Protein AF-A0A412VC68-F1 (afdb_monomer_lite)

Organism: Phocaeicola vulgatus (NCBI:txid821)

Structure (mmCIF, N/CA/C/O backbone):
data_AF-A0A412VC68-F1
#
_entry.id   AF-A0A412VC68-F1
#
loop_
_atom_site.group_PDB
_atom_site.id
_atom_site.type_symbol
_atom_site.label_atom_id
_atom_site.label_alt_id
_atom_site.label_comp_id
_atom_site.label_asym_id
_atom_site.label_entity_id
_atom_site.label_seq_id
_atom_site.pdbx_PDB_ins_code
_atom_site.Cartn_x
_atom_site.Cartn_y
_atom_site.Cartn_z
_atom_site.occupancy
_atom_site.B_iso_or_equiv
_atom_site.auth_seq_id
_atom_site.auth_comp_id
_atom_site.auth_asym_id
_atom_site.auth_atom_id
_atom_site.pdbx_PDB_model_num
ATOM 1 N N . MET A 1 1 ? -32.304 -21.334 -29.001 1.00 37.19 1 MET A N 1
ATOM 2 C CA . MET A 1 1 ? -32.346 -21.570 -27.545 1.00 37.19 1 MET A CA 1
ATOM 3 C C . MET A 1 1 ? -31.022 -22.170 -27.115 1.00 37.19 1 MET A C 1
ATOM 5 O O . MET A 1 1 ? -30.757 -23.296 -27.502 1.00 37.19 1 MET A O 1
ATOM 9 N N . ALA A 1 2 ? -30.203 -21.390 -26.410 1.00 32.94 2 ALA A N 1
ATOM 10 C CA . ALA A 1 2 ? -29.188 -21.810 -25.434 1.00 32.94 2 ALA A CA 1
ATOM 11 C C . ALA A 1 2 ? -28.394 -20.547 -25.070 1.00 32.94 2 ALA A C 1
ATOM 13 O O . ALA A 1 2 ? -27.463 -20.148 -25.765 1.00 32.94 2 ALA A O 1
ATOM 14 N N . THR A 1 3 ? -28.875 -19.853 -24.044 1.00 30.06 3 THR A N 1
ATOM 15 C CA . THR A 1 3 ? -28.294 -18.626 -23.502 1.00 30.06 3 THR A CA 1
ATOM 16 C C . THR A 1 3 ? -27.063 -18.996 -22.681 1.00 30.06 3 THR A C 1
ATOM 18 O O . THR A 1 3 ? -27.167 -19.756 -21.722 1.00 30.06 3 THR A O 1
ATOM 21 N N . VAL A 1 4 ? -25.902 -18.471 -23.068 1.00 32.00 4 VAL A N 1
ATOM 22 C CA . VAL A 1 4 ? -24.662 -18.542 -22.289 1.00 32.00 4 VAL A CA 1
ATOM 23 C C . VAL A 1 4 ? -24.812 -17.572 -21.118 1.00 32.00 4 VAL A C 1
ATOM 25 O O . VAL A 1 4 ? -24.726 -16.360 -21.300 1.00 32.00 4 VAL A O 1
ATOM 28 N N . MET A 1 5 ? -25.118 -18.103 -19.935 1.00 31.48 5 MET A N 1
ATOM 29 C CA . MET A 1 5 ? -25.117 -17.347 -18.685 1.00 31.48 5 MET A CA 1
ATOM 30 C C . MET A 1 5 ? -23.688 -17.318 -18.146 1.00 31.48 5 MET A C 1
ATOM 32 O O . MET A 1 5 ? -23.078 -18.350 -17.889 1.00 31.48 5 MET A O 1
ATOM 36 N N . THR A 1 6 ? -23.159 -16.108 -18.036 1.00 30.92 6 THR A N 1
ATOM 37 C CA . THR A 1 6 ? -21.870 -15.758 -17.447 1.00 30.92 6 THR A CA 1
ATOM 38 C C . THR A 1 6 ? -21.822 -16.155 -15.973 1.00 30.92 6 THR A C 1
ATOM 40 O O . THR A 1 6 ? -22.634 -15.678 -15.180 1.00 30.92 6 THR A O 1
ATOM 43 N N . GLU A 1 7 ? -20.861 -17.000 -15.604 1.00 31.14 7 GLU A N 1
ATOM 44 C CA . GLU A 1 7 ? -20.536 -17.310 -14.213 1.00 31.14 7 GLU A CA 1
ATOM 45 C C . GLU A 1 7 ? -19.895 -16.080 -13.558 1.00 31.14 7 GLU A C 1
ATOM 47 O O . GLU A 1 7 ? -18.751 -15.713 -13.826 1.00 31.14 7 GLU A O 1
ATOM 52 N N . THR A 1 8 ? -20.674 -15.404 -12.719 1.00 31.05 8 THR A N 1
ATOM 53 C CA . THR A 1 8 ? -20.199 -14.349 -11.828 1.00 31.05 8 THR A CA 1
ATOM 54 C C . THR A 1 8 ? -19.323 -14.982 -10.755 1.00 31.05 8 THR A C 1
ATOM 56 O O . THR A 1 8 ? -19.791 -15.804 -9.972 1.00 31.05 8 THR A O 1
ATOM 59 N N . THR A 1 9 ? -18.055 -14.581 -10.723 1.00 31.39 9 THR A N 1
ATOM 60 C CA . THR A 1 9 ? -17.049 -14.944 -9.724 1.00 31.39 9 THR A CA 1
ATOM 61 C C . THR A 1 9 ? -17.576 -14.737 -8.301 1.00 31.39 9 THR A C 1
ATOM 63 O O . THR A 1 9 ? -17.555 -13.628 -7.767 1.00 31.39 9 THR A O 1
ATOM 66 N N . THR A 1 10 ? -18.042 -15.810 -7.667 1.00 32.09 10 THR A N 1
ATOM 67 C CA . THR A 1 10 ? -18.349 -15.852 -6.239 1.00 32.09 10 THR A CA 1
ATOM 68 C C . THR A 1 10 ? -17.038 -15.754 -5.471 1.00 32.09 10 THR A C 1
ATOM 70 O O . THR A 1 10 ? -16.170 -16.626 -5.560 1.00 32.09 10 THR A O 1
ATOM 73 N N . ALA A 1 11 ? -16.872 -14.657 -4.732 1.00 33.78 11 ALA A N 1
ATOM 74 C CA . ALA A 1 11 ? -15.802 -14.509 -3.761 1.00 33.78 11 ALA A CA 1
ATOM 75 C C . ALA A 1 11 ? -15.803 -15.733 -2.832 1.00 33.78 11 ALA A C 1
ATOM 77 O O . ALA A 1 11 ? -16.839 -16.101 -2.280 1.00 33.78 11 ALA A O 1
ATOM 78 N N . LYS A 1 12 ? -14.644 -16.382 -2.690 1.00 35.81 12 LYS A N 1
ATOM 79 C CA . LYS A 1 12 ? -14.420 -17.490 -1.755 1.00 35.81 12 LYS A CA 1
ATOM 80 C C . LYS A 1 12 ? -14.604 -16.957 -0.328 1.00 35.81 12 LYS A C 1
ATOM 82 O O . LYS A 1 12 ? -13.650 -16.493 0.290 1.00 35.81 12 LYS A O 1
ATOM 87 N N . VAL A 1 13 ? -15.836 -16.990 0.173 1.00 39.41 13 VAL A N 1
ATOM 88 C CA . VAL A 1 13 ? -16.148 -16.761 1.583 1.00 39.41 13 VAL A CA 1
ATOM 89 C C . VAL A 1 13 ? -15.511 -17.912 2.354 1.00 39.41 13 VAL A C 1
ATOM 91 O O . VAL A 1 13 ? -15.926 -19.061 2.230 1.00 39.41 13 VAL A O 1
ATOM 94 N N . ARG A 1 14 ? -14.429 -17.628 3.082 1.00 45.22 14 ARG A N 1
ATOM 95 C CA . ARG A 1 14 ? -13.918 -18.554 4.091 1.00 45.22 14 ARG A CA 1
ATOM 96 C C . ARG A 1 14 ? -14.871 -18.449 5.277 1.00 45.22 14 ARG A C 1
ATOM 98 O O . ARG A 1 14 ? -14.934 -17.393 5.901 1.00 45.22 14 ARG A O 1
ATOM 105 N N . GLU A 1 15 ? -15.612 -19.517 5.559 1.00 46.72 15 GLU A N 1
ATOM 106 C CA . GLU A 1 15 ? -16.255 -19.713 6.860 1.00 46.72 15 GLU A CA 1
ATOM 107 C C . GLU A 1 15 ? -15.133 -19.838 7.903 1.00 46.72 15 GLU A C 1
ATOM 109 O O . GLU A 1 15 ? -14.631 -20.921 8.199 1.00 46.72 15 GLU A O 1
ATOM 114 N N . GLU A 1 16 ? -14.644 -18.699 8.395 1.00 54.50 16 GLU A N 1
ATOM 115 C CA . GLU A 1 16 ? -13.990 -18.671 9.699 1.00 54.50 16 GLU A CA 1
ATOM 116 C C . GLU A 1 16 ? -15.012 -19.125 10.750 1.00 54.50 16 GLU A C 1
ATOM 118 O O . GLU A 1 16 ? -16.221 -19.010 10.545 1.00 54.50 16 GLU A O 1
ATOM 123 N N . GLN A 1 17 ? -14.525 -19.687 11.858 1.00 66.25 17 GLN A N 1
ATOM 124 C CA . GLN A 1 17 ? -15.370 -20.161 12.954 1.00 66.25 17 GLN A CA 1
ATOM 125 C C . GLN A 1 17 ? -16.431 -19.109 13.298 1.00 66.25 17 GLN A C 1
ATOM 127 O O . GLN A 1 17 ? -16.106 -17.932 13.462 1.00 66.25 17 GLN A O 1
ATOM 132 N N . VAL A 1 18 ? -17.693 -19.537 13.395 1.00 76.94 18 VAL A N 1
ATOM 133 C CA . VAL A 1 18 ? -18.790 -18.664 13.820 1.00 76.94 18 VAL A CA 1
ATOM 134 C C . VAL A 1 18 ? -18.410 -18.048 15.164 1.00 76.94 18 VAL A C 1
ATOM 136 O O . VAL A 1 18 ? -18.104 -18.761 16.121 1.00 76.94 18 VAL A O 1
ATOM 139 N N . THR A 1 19 ? -18.401 -16.722 15.227 1.00 87.50 19 THR A N 1
ATOM 140 C CA . THR A 1 19 ? -18.074 -15.964 16.440 1.00 87.50 19 THR A CA 1
ATOM 141 C C . THR A 1 19 ? -19.187 -14.973 16.748 1.00 87.50 19 THR A C 1
ATOM 143 O O . THR A 1 19 ? -20.037 -14.687 15.907 1.00 87.50 19 THR A O 1
ATOM 146 N N . GLY A 1 20 ? -19.230 -14.453 17.975 1.00 91.94 20 GLY A N 1
ATOM 147 C CA . GLY A 1 20 ? -20.165 -13.378 18.304 1.00 91.94 20 GLY A CA 1
ATOM 148 C C . GLY A 1 20 ? -19.859 -12.119 17.491 1.00 91.94 20 GLY A C 1
ATOM 149 O O . GLY A 1 20 ? -18.692 -11.776 17.302 1.00 91.94 20 GLY A O 1
ATOM 150 N N . LEU A 1 21 ? -20.896 -11.419 17.031 1.00 93.00 21 LEU A N 1
ATOM 151 C CA . LEU A 1 21 ? -20.729 -10.085 16.467 1.00 93.00 21 LEU A CA 1
ATOM 152 C C . LEU A 1 21 ? -20.316 -9.118 17.589 1.00 93.00 21 LEU A C 1
ATOM 154 O O . LEU A 1 21 ? -20.926 -9.095 18.659 1.00 93.00 21 LEU A O 1
ATOM 158 N N . THR A 1 22 ? -19.264 -8.335 17.365 1.00 92.62 22 THR A N 1
ATOM 159 C CA . THR A 1 22 ? -18.745 -7.347 18.321 1.00 92.62 22 THR A CA 1
ATOM 160 C C . THR A 1 22 ? -18.366 -6.058 17.598 1.00 92.62 22 THR A C 1
ATOM 162 O O . THR A 1 22 ? -18.170 -6.047 16.385 1.00 92.62 22 THR A O 1
ATOM 165 N N . ALA A 1 23 ? -18.221 -4.954 18.336 1.00 88.81 23 ALA A N 1
ATOM 166 C CA . ALA A 1 23 ? -17.701 -3.707 17.764 1.00 88.81 23 ALA A CA 1
ATOM 167 C C . ALA A 1 23 ? -16.267 -3.866 17.214 1.00 88.81 23 ALA A C 1
ATOM 169 O O . ALA A 1 23 ? -15.863 -3.167 16.293 1.00 88.81 23 ALA A O 1
ATOM 170 N N . GLU A 1 24 ? -15.502 -4.822 17.745 1.00 90.38 24 GLU A N 1
ATOM 171 C CA . GLU A 1 24 ? -14.128 -5.080 17.315 1.00 90.38 24 GLU A CA 1
ATOM 172 C C . GLU A 1 24 ? -14.080 -5.746 15.934 1.00 90.38 24 GLU A C 1
ATOM 174 O O . GLU A 1 24 ? -13.217 -5.406 15.127 1.00 90.38 24 GLU A O 1
ATOM 179 N N . ASN A 1 25 ? -15.021 -6.650 15.629 1.00 92.19 25 ASN A N 1
ATOM 180 C CA . ASN A 1 25 ? -15.019 -7.423 14.383 1.00 92.19 25 ASN A CA 1
ATOM 181 C C . ASN A 1 25 ? -16.013 -6.922 13.320 1.00 92.19 25 ASN A C 1
ATOM 183 O O . ASN A 1 25 ? -15.830 -7.221 12.139 1.00 92.19 25 ASN A O 1
ATOM 187 N N . ALA A 1 26 ? -17.025 -6.127 13.687 1.00 92.69 26 ALA A N 1
ATOM 188 C CA . ALA A 1 26 ? -18.136 -5.760 12.804 1.00 92.69 26 ALA A CA 1
ATOM 189 C C . ALA A 1 26 ? -17.694 -5.157 11.458 1.00 92.69 26 ALA A C 1
ATOM 191 O O . ALA A 1 26 ? -18.278 -5.467 10.420 1.00 92.69 26 ALA A O 1
ATOM 192 N N . HIS A 1 27 ? -16.625 -4.358 11.439 1.00 92.00 27 HIS A N 1
ATOM 193 C CA . HIS A 1 27 ? -16.105 -3.715 10.225 1.00 92.00 27 HIS A CA 1
ATOM 194 C C . HIS A 1 27 ? -15.749 -4.699 9.089 1.00 92.00 27 HIS A C 1
ATOM 196 O O . HIS A 1 27 ? -15.864 -4.368 7.898 1.00 92.00 27 HIS A O 1
ATOM 202 N N . ARG A 1 28 ? -15.358 -5.930 9.443 1.00 93.19 28 ARG A N 1
ATOM 203 C CA . ARG A 1 28 ? -14.988 -6.989 8.496 1.00 93.19 28 ARG A CA 1
ATOM 204 C C . ARG A 1 28 ? -16.082 -8.031 8.268 1.00 93.19 28 ARG A C 1
ATOM 206 O O . ARG A 1 28 ? -15.892 -8.899 7.422 1.00 93.19 28 ARG A O 1
ATOM 213 N N . VAL A 1 29 ? -17.209 -7.973 8.973 1.00 94.31 29 VAL A N 1
ATOM 214 C CA . VAL A 1 29 ? -18.304 -8.942 8.810 1.00 94.31 29 VAL A CA 1
ATOM 215 C C . VAL A 1 29 ? -19.075 -8.670 7.514 1.00 94.31 29 VAL A C 1
ATOM 217 O O . VAL A 1 29 ? -19.258 -7.525 7.108 1.00 94.31 29 VAL A O 1
ATOM 220 N N . THR A 1 30 ? -19.506 -9.742 6.850 1.00 94.12 30 THR A N 1
ATOM 221 C CA . THR A 1 30 ? -20.319 -9.703 5.618 1.00 94.12 30 THR A CA 1
ATOM 222 C C . THR A 1 30 ? -21.666 -10.387 5.779 1.00 94.12 30 THR A C 1
ATOM 224 O O . THR A 1 30 ? -22.629 -9.952 5.159 1.00 94.12 30 THR A O 1
ATOM 227 N N . MET A 1 31 ? -21.745 -11.425 6.615 1.00 94.69 31 MET A N 1
ATOM 228 C CA . MET A 1 31 ? -22.979 -12.153 6.901 1.00 94.69 31 MET A CA 1
ATOM 229 C C . MET A 1 31 ? -23.127 -12.332 8.407 1.00 94.69 31 MET A C 1
ATOM 231 O O . MET A 1 31 ? -22.164 -12.717 9.080 1.00 94.69 31 MET A O 1
ATOM 235 N N . ILE A 1 32 ? -24.335 -12.095 8.910 1.00 94.69 32 ILE A N 1
ATOM 236 C CA . ILE A 1 32 ? -24.705 -12.290 10.311 1.00 94.69 32 ILE A CA 1
ATOM 237 C C . ILE A 1 32 ? -25.896 -13.234 10.437 1.00 94.69 32 ILE A C 1
ATOM 239 O O . ILE A 1 32 ? -26.673 -13.394 9.498 1.00 94.69 32 ILE A O 1
ATOM 243 N N . ARG A 1 33 ? -26.056 -13.850 11.604 1.00 94.06 33 ARG A N 1
ATOM 244 C CA . ARG A 1 33 ? -27.211 -14.686 11.947 1.00 94.06 33 ARG A CA 1
ATOM 245 C C . ARG A 1 33 ? -27.663 -14.388 13.370 1.00 94.06 33 ARG A C 1
ATOM 247 O O . ARG A 1 33 ? -26.827 -14.173 14.239 1.00 94.06 33 ARG A O 1
ATOM 254 N N . GLU A 1 34 ? -28.967 -14.378 13.607 1.00 92.88 34 GLU A N 1
ATOM 255 C CA . GLU A 1 34 ? -29.517 -14.194 14.949 1.00 92.88 34 GLU A CA 1
ATOM 256 C C . GLU A 1 34 ? -29.231 -15.425 15.824 1.00 92.88 34 GLU A C 1
ATOM 258 O O . GLU A 1 34 ? -29.423 -16.572 15.402 1.00 92.88 34 GLU A O 1
ATOM 263 N N . LYS A 1 35 ? -28.742 -15.199 17.045 1.00 90.56 35 LYS A N 1
ATOM 264 C CA . LYS A 1 35 ? -28.343 -16.269 17.964 1.00 90.56 35 LYS A CA 1
ATOM 265 C C . LYS A 1 35 ? -29.522 -17.138 18.372 1.00 90.56 35 LYS A C 1
ATOM 267 O O . LYS A 1 35 ? -30.600 -16.647 18.679 1.00 90.56 35 LYS A O 1
ATOM 272 N N . GLY A 1 36 ? -29.276 -18.444 18.464 1.00 83.88 36 GLY A N 1
ATOM 273 C CA . GLY A 1 36 ? -30.282 -19.405 18.924 1.00 83.88 36 GLY A CA 1
ATOM 274 C C . GLY A 1 36 ? -31.427 -19.632 17.934 1.00 83.88 36 GLY A C 1
ATOM 275 O O . GLY A 1 36 ? -32.432 -20.231 18.310 1.00 83.88 36 GLY A O 1
ATOM 276 N N . THR A 1 37 ? -31.275 -19.177 16.688 1.00 84.81 37 THR A N 1
ATOM 277 C CA . THR A 1 37 ? -32.236 -19.404 15.608 1.00 84.81 37 THR A CA 1
ATOM 278 C C . THR A 1 37 ? -31.618 -20.259 14.502 1.00 84.81 37 THR A C 1
ATOM 280 O O . THR A 1 37 ? -30.419 -20.174 14.232 1.00 84.81 37 THR A O 1
ATOM 283 N N . ASP A 1 38 ? -32.455 -21.035 13.813 1.00 83.56 38 ASP A N 1
ATOM 284 C CA . ASP A 1 38 ? -32.083 -21.749 12.581 1.00 83.56 38 ASP A CA 1
ATOM 285 C C . ASP A 1 38 ? -32.265 -20.864 11.332 1.00 83.56 38 ASP A C 1
ATOM 287 O O . ASP A 1 38 ? -32.371 -21.355 10.204 1.00 83.56 38 ASP A O 1
ATOM 291 N N . HIS A 1 39 ? -32.351 -19.540 11.512 1.00 87.00 39 HIS A N 1
ATOM 292 C CA . HIS A 1 39 ? -32.527 -18.619 10.399 1.00 87.00 39 HIS A CA 1
ATOM 293 C C . HIS A 1 39 ? -31.289 -18.607 9.490 1.00 87.00 39 HIS A C 1
ATOM 295 O O . HIS A 1 39 ? -30.150 -18.690 9.968 1.00 87.00 39 HIS A O 1
ATOM 301 N N . PRO A 1 40 ? -31.486 -18.500 8.162 1.00 88.62 40 PRO A N 1
ATOM 302 C CA . PRO A 1 40 ? -30.367 -18.392 7.242 1.00 88.62 40 PRO A CA 1
ATOM 303 C C . PRO A 1 40 ? -29.575 -17.101 7.520 1.00 88.62 40 PRO A C 1
ATOM 305 O O . PRO A 1 40 ? -30.181 -16.078 7.848 1.00 88.62 40 PRO A O 1
ATOM 308 N N . PRO A 1 41 ? -28.237 -17.111 7.368 1.00 92.56 41 PRO A N 1
ATOM 309 C CA . PRO A 1 41 ? -27.435 -15.902 7.502 1.00 92.56 41 PRO A CA 1
ATOM 310 C C . PRO A 1 41 ? -27.882 -14.821 6.514 1.00 92.56 41 PRO A C 1
ATOM 312 O O . PRO A 1 41 ? -28.129 -15.097 5.338 1.00 92.56 41 PRO A O 1
ATOM 315 N N . VAL A 1 42 ? -27.930 -13.579 6.982 1.00 94.25 42 VAL A N 1
ATOM 316 C CA . VAL A 1 42 ? -28.316 -12.401 6.200 1.00 94.25 42 VAL A CA 1
ATOM 317 C C . VAL A 1 42 ? -27.114 -11.480 5.978 1.00 94.25 42 VAL A C 1
ATOM 319 O O . VAL A 1 42 ? -26.227 -11.421 6.834 1.00 94.25 42 VAL A O 1
ATOM 322 N N . PRO A 1 43 ? -27.057 -10.741 4.854 1.00 95.12 43 PRO A N 1
ATOM 323 C CA . PRO A 1 43 ? -26.003 -9.760 4.621 1.00 95.12 43 PRO A CA 1
ATOM 324 C C . PRO A 1 43 ? -25.939 -8.710 5.728 1.00 95.12 43 PRO A C 1
ATOM 326 O O . PRO A 1 43 ? -26.974 -8.219 6.169 1.00 95.12 43 PRO A O 1
ATOM 329 N N . PHE A 1 44 ? -24.732 -8.334 6.137 1.00 95.56 44 PHE A N 1
ATOM 330 C CA . PHE A 1 44 ? -24.478 -7.254 7.083 1.00 95.56 44 PHE A CA 1
ATOM 331 C C . PHE A 1 44 ? -23.742 -6.106 6.400 1.00 95.56 44 PHE A C 1
ATOM 333 O O . PHE A 1 44 ? -22.728 -6.299 5.728 1.00 95.56 44 PHE A O 1
ATOM 340 N N . HIS A 1 45 ? -24.242 -4.892 6.607 1.00 94.12 45 HIS A N 1
ATOM 341 C CA . HIS A 1 45 ? -23.713 -3.668 6.024 1.00 94.12 45 HIS A CA 1
ATOM 342 C C . HIS A 1 45 ? -23.235 -2.749 7.141 1.00 94.12 45 HIS A C 1
ATOM 344 O O . HIS A 1 45 ? -23.995 -1.971 7.721 1.00 94.12 45 HIS A O 1
ATOM 350 N N . PHE A 1 46 ? -21.946 -2.842 7.442 1.00 93.06 46 PHE A N 1
ATOM 351 C CA . PHE A 1 46 ? -21.302 -2.014 8.449 1.00 93.06 46 PHE A CA 1
ATOM 352 C C . PHE A 1 46 ? -21.312 -0.524 8.060 1.00 93.06 46 PHE A C 1
ATOM 354 O O . PHE A 1 46 ? -20.854 -0.178 6.971 1.00 93.06 46 PHE A O 1
ATOM 361 N N . ARG A 1 47 ? -21.803 0.349 8.960 1.00 91.81 47 ARG A N 1
ATOM 362 C CA . ARG A 1 47 ? -21.824 1.820 8.814 1.00 91.81 47 ARG A CA 1
ATOM 363 C C . ARG A 1 47 ? -22.341 2.281 7.441 1.00 91.81 47 ARG A C 1
ATOM 365 O O . ARG A 1 47 ? -21.728 3.113 6.774 1.00 91.81 47 ARG A O 1
ATOM 372 N N . LYS A 1 48 ? -23.454 1.693 6.997 1.00 91.44 48 LYS A N 1
ATOM 373 C CA . LYS A 1 48 ? -24.021 1.908 5.662 1.00 91.44 48 LYS A CA 1
ATOM 374 C C . LYS A 1 48 ? -24.638 3.294 5.498 1.00 91.44 48 LYS A C 1
ATOM 376 O O . LYS A 1 48 ? -24.536 3.868 4.415 1.00 91.44 48 LYS A O 1
ATOM 381 N N . GLU A 1 49 ? -25.257 3.815 6.552 1.00 89.12 49 GLU A N 1
ATOM 382 C CA . GLU A 1 49 ? -25.801 5.172 6.578 1.00 89.12 49 GLU A CA 1
ATOM 383 C C . GLU A 1 49 ? -25.053 6.048 7.590 1.00 89.12 49 GLU A C 1
ATOM 385 O O . GLU A 1 49 ? -24.522 5.562 8.592 1.00 89.12 49 GLU A O 1
ATOM 390 N N . HIS A 1 50 ? -25.021 7.353 7.313 1.00 85.88 50 HIS A N 1
ATOM 391 C CA . HIS A 1 50 ? -24.374 8.368 8.140 1.00 85.88 50 HIS A CA 1
ATOM 392 C C . HIS A 1 50 ? -25.330 9.549 8.334 1.00 85.88 50 HIS A C 1
ATOM 394 O O . HIS A 1 50 ? -25.638 10.267 7.381 1.00 85.88 50 HIS A O 1
ATOM 400 N N . HIS A 1 51 ? -25.777 9.755 9.573 1.00 81.75 51 HIS A N 1
ATOM 401 C CA . HIS A 1 51 ? -26.834 10.714 9.937 1.00 81.75 51 HIS A CA 1
ATOM 402 C C . HIS A 1 51 ? -26.298 11.988 10.612 1.00 81.75 51 HIS A C 1
ATOM 404 O O . HIS A 1 51 ? -27.049 12.753 11.212 1.00 81.75 51 HIS A O 1
ATOM 410 N N . GLY A 1 52 ? -24.989 12.233 10.525 1.00 75.19 52 GLY A N 1
ATOM 411 C CA . GLY A 1 52 ? -24.314 13.381 11.134 1.00 75.19 52 GLY A CA 1
ATOM 412 C C . GLY A 1 52 ? -23.029 12.970 11.846 1.00 75.19 52 GLY A C 1
ATOM 413 O O . GLY A 1 52 ? -22.663 11.799 11.843 1.00 75.19 52 GLY A O 1
ATOM 414 N N . THR A 1 53 ? -22.333 13.931 12.453 1.00 73.38 53 THR A N 1
ATOM 415 C CA . THR A 1 53 ? -21.016 13.711 13.072 1.00 73.38 53 THR A CA 1
ATOM 416 C C . THR A 1 53 ? -21.049 12.555 14.073 1.00 73.38 53 THR A C 1
ATOM 418 O O . THR A 1 53 ? -21.725 12.648 15.090 1.00 73.38 53 THR A O 1
ATOM 421 N N . GLY A 1 54 ? -20.330 11.470 13.770 1.00 68.12 54 GLY A N 1
ATOM 422 C CA . GLY A 1 54 ? -20.217 10.301 14.651 1.00 68.12 54 GLY A CA 1
ATOM 423 C C . GLY A 1 54 ? -21.425 9.352 14.643 1.00 68.12 54 GLY A C 1
ATOM 424 O O . GLY A 1 54 ? -21.370 8.304 15.272 1.00 68.12 54 GLY A O 1
ATOM 425 N N . ASN A 1 55 ? -22.491 9.645 13.895 1.00 81.56 55 ASN A N 1
ATOM 426 C CA . ASN A 1 55 ? -23.694 8.812 13.883 1.00 81.56 55 ASN A CA 1
ATOM 427 C C . ASN A 1 55 ? -23.725 7.917 12.647 1.00 81.56 55 ASN A C 1
ATOM 429 O O . ASN A 1 55 ? -24.154 8.335 11.568 1.00 81.56 55 ASN A O 1
ATOM 433 N N . TYR A 1 56 ? -23.282 6.675 12.830 1.00 87.00 56 TYR A N 1
ATOM 434 C CA . TYR A 1 56 ? -23.339 5.631 11.814 1.00 87.00 56 TYR A CA 1
ATOM 435 C C . TYR A 1 56 ? -24.424 4.608 12.140 1.00 87.00 56 TYR A C 1
ATOM 437 O O . TYR A 1 56 ? -24.599 4.227 13.296 1.00 87.00 56 TYR A O 1
ATOM 445 N N . VAL A 1 57 ? -25.109 4.129 11.105 1.00 89.00 57 VAL A N 1
ATOM 446 C CA . VAL A 1 57 ? -26.114 3.067 11.215 1.00 89.00 57 VAL A CA 1
ATOM 447 C C . VAL A 1 57 ? -25.647 1.858 10.416 1.00 89.00 57 VAL A C 1
ATOM 449 O O . VAL A 1 57 ? -25.210 1.980 9.266 1.00 89.00 57 VAL A O 1
ATOM 452 N N . HIS A 1 58 ? -25.708 0.684 11.042 1.00 92.88 58 HIS A N 1
ATOM 453 C CA . HIS A 1 58 ? -25.461 -0.589 10.376 1.00 92.88 58 HIS A CA 1
ATOM 454 C C . HIS A 1 58 ? -26.791 -1.137 9.867 1.00 92.88 58 HIS A C 1
ATOM 456 O O . HIS A 1 58 ? -27.805 -0.993 10.543 1.00 92.88 58 HIS A O 1
ATOM 462 N N . LEU A 1 59 ? -26.789 -1.760 8.692 1.00 94.31 59 LEU A N 1
ATOM 463 C CA . LEU A 1 59 ? -27.980 -2.409 8.144 1.00 94.31 59 LEU A CA 1
ATOM 464 C C . LEU A 1 59 ? -27.771 -3.915 8.034 1.00 94.31 59 LEU A C 1
ATOM 466 O O . LEU A 1 59 ? -26.633 -4.380 7.936 1.00 94.31 59 LEU A O 1
ATOM 470 N N . TYR A 1 60 ? -28.859 -4.674 7.979 1.00 93.00 60 TYR A N 1
ATOM 471 C CA . TYR A 1 60 ? -28.818 -6.098 7.658 1.00 93.00 60 TYR A CA 1
ATOM 472 C C . TYR A 1 60 ? -29.909 -6.503 6.659 1.00 93.00 60 TYR A C 1
ATOM 474 O O . TYR A 1 60 ? -30.925 -5.830 6.506 1.00 93.00 60 TYR A O 1
ATOM 482 N N . GLY A 1 61 ? -29.692 -7.604 5.940 1.00 91.69 61 GLY A N 1
ATOM 483 C CA . GLY A 1 61 ? -30.591 -8.048 4.876 1.00 91.69 61 GLY A CA 1
ATOM 484 C C . GLY A 1 61 ? -30.472 -7.201 3.604 1.00 91.69 61 GLY A C 1
ATOM 485 O O . GLY A 1 61 ? -29.370 -6.803 3.201 1.00 91.69 61 GLY A O 1
ATOM 486 N N . ASN A 1 62 ? -31.609 -6.959 2.945 1.00 88.12 62 ASN A N 1
ATOM 487 C CA . ASN A 1 62 ? -31.679 -6.088 1.776 1.00 88.12 62 ASN A CA 1
ATOM 488 C C . ASN A 1 62 ? -31.560 -4.613 2.221 1.00 88.12 62 ASN A C 1
ATOM 490 O O . ASN A 1 62 ? -32.370 -4.162 3.031 1.00 88.12 62 ASN A O 1
ATOM 494 N N . PRO A 1 63 ? -30.590 -3.835 1.698 1.00 81.75 63 PRO A N 1
ATOM 495 C CA . PRO A 1 63 ? -30.427 -2.425 2.059 1.00 81.75 63 PRO A CA 1
ATOM 496 C C . PRO A 1 63 ? -31.668 -1.554 1.828 1.00 81.75 63 PRO A C 1
ATOM 498 O O . PRO A 1 63 ? -31.812 -0.529 2.490 1.00 81.75 63 PRO A O 1
ATOM 501 N N . GLU A 1 64 ? -32.543 -1.930 0.891 1.00 84.75 64 GLU A N 1
ATOM 502 C CA . GLU A 1 64 ? -33.766 -1.177 0.580 1.00 84.75 64 GLU A CA 1
ATOM 503 C C . GLU A 1 64 ? -34.804 -1.239 1.704 1.00 84.75 64 GLU A C 1
ATOM 505 O O . GLU A 1 64 ? -35.522 -0.264 1.923 1.00 84.75 64 GLU A O 1
ATOM 510 N N . ASP A 1 65 ? -34.818 -2.337 2.463 1.00 88.25 65 ASP A N 1
ATOM 511 C CA . ASP A 1 65 ? -35.734 -2.532 3.590 1.00 88.25 65 ASP A CA 1
ATOM 512 C C . ASP A 1 65 ? -35.331 -1.682 4.806 1.00 88.25 65 ASP A C 1
ATOM 514 O O . ASP A 1 65 ? -36.126 -1.504 5.726 1.00 88.25 65 ASP A O 1
ATOM 518 N N . ARG A 1 66 ? -34.102 -1.134 4.806 1.00 85.19 66 ARG A N 1
ATOM 519 C CA . ARG A 1 66 ? -33.538 -0.295 5.880 1.00 85.19 66 ARG A CA 1
ATOM 520 C C . ARG A 1 66 ? -33.639 -0.940 7.266 1.00 85.19 66 ARG A C 1
ATOM 522 O O . ARG A 1 66 ? -33.874 -0.256 8.257 1.00 85.19 66 ARG A O 1
ATOM 529 N N . ASN A 1 67 ? -33.432 -2.254 7.354 1.00 90.56 67 ASN A N 1
ATOM 530 C CA . ASN A 1 67 ? -33.391 -2.927 8.649 1.00 90.56 67 ASN A CA 1
ATOM 531 C C . ASN A 1 67 ? -32.123 -2.513 9.402 1.00 90.56 67 ASN A C 1
ATOM 533 O O . ASN A 1 67 ? -31.017 -2.915 9.034 1.00 90.56 67 ASN A O 1
ATOM 537 N N . GLU A 1 68 ? -32.286 -1.692 10.433 1.00 92.31 68 GLU A N 1
ATOM 538 C CA . GLU A 1 68 ? -31.183 -1.159 11.226 1.00 92.31 68 GLU A CA 1
ATOM 539 C C . GLU A 1 68 ? -30.721 -2.155 12.293 1.00 92.31 68 GLU A C 1
ATOM 541 O O . GLU A 1 68 ? -31.527 -2.804 12.960 1.00 92.31 68 GLU A O 1
ATOM 546 N N . LEU A 1 69 ? -29.406 -2.241 12.483 1.00 91.62 69 LEU A N 1
ATOM 547 C CA . LEU A 1 69 ? -28.781 -2.954 13.588 1.00 91.62 69 LEU A CA 1
ATOM 548 C C . LEU A 1 69 ? -27.905 -1.987 14.383 1.00 91.62 69 LEU A C 1
ATOM 550 O O . LEU A 1 69 ? -26.924 -1.450 13.864 1.00 91.62 69 LEU A O 1
ATOM 554 N N . HIS A 1 70 ? -28.230 -1.783 15.657 1.00 88.75 70 HIS A N 1
ATOM 555 C CA . HIS A 1 70 ? -27.403 -0.977 16.549 1.00 88.75 70 HIS A CA 1
ATOM 556 C C . HIS A 1 70 ? -26.333 -1.829 17.233 1.00 88.75 70 HIS A C 1
ATOM 558 O O . HIS A 1 70 ? -26.557 -2.991 17.567 1.00 88.75 70 HIS A O 1
ATOM 564 N N . SER A 1 71 ? -25.185 -1.223 17.546 1.00 88.12 71 SER A N 1
ATOM 565 C CA . SER A 1 71 ? -24.053 -1.918 18.177 1.00 88.12 71 SER A CA 1
ATOM 566 C C . SER A 1 71 ? -24.396 -2.561 19.528 1.00 88.12 71 SER A C 1
ATOM 568 O O . SER A 1 71 ? -23.815 -3.577 19.895 1.00 88.12 71 SER A O 1
ATOM 570 N N . ARG A 1 72 ? -25.377 -2.013 20.261 1.00 87.69 72 ARG A N 1
ATOM 571 C CA . ARG A 1 72 ? -25.886 -2.584 21.526 1.00 87.69 72 ARG A CA 1
ATOM 572 C C . ARG A 1 72 ? -26.563 -3.951 21.349 1.00 87.69 72 ARG A C 1
ATOM 574 O O . ARG A 1 72 ? -26.610 -4.733 22.298 1.00 87.69 72 ARG A O 1
ATOM 581 N N . ASP A 1 73 ? -27.074 -4.211 20.149 1.00 92.00 73 ASP A N 1
ATOM 582 C CA . ASP A 1 73 ? -27.826 -5.413 19.803 1.00 92.00 73 ASP A CA 1
ATOM 583 C C . ASP A 1 73 ? -26.894 -6.486 19.213 1.00 92.00 73 ASP A C 1
ATOM 585 O O . ASP A 1 73 ? -27.288 -7.635 19.082 1.00 92.00 73 ASP A O 1
ATOM 589 N N . PHE A 1 74 ? -25.614 -6.178 18.945 1.00 93.44 74 PHE A N 1
ATOM 590 C CA . PHE A 1 74 ? -24.637 -7.144 18.411 1.00 93.44 74 PHE A CA 1
ATOM 591 C C . PHE A 1 74 ? -24.495 -8.412 19.262 1.00 93.44 74 PHE A C 1
ATOM 593 O O . PHE A 1 74 ? -24.226 -9.489 18.736 1.00 93.44 74 PHE A O 1
ATOM 600 N N . LYS A 1 75 ? -24.728 -8.312 20.575 1.00 92.94 75 LYS A N 1
ATOM 601 C CA . LYS A 1 75 ? -24.721 -9.456 21.498 1.00 92.94 75 LYS A CA 1
ATOM 602 C C . LYS A 1 75 ? -25.702 -10.564 21.095 1.00 92.94 75 LYS A C 1
ATOM 604 O O . LYS A 1 75 ? -25.446 -11.713 21.453 1.00 92.94 75 LYS A O 1
ATOM 609 N N . ASP A 1 76 ? -26.757 -10.234 20.353 1.00 93.94 76 ASP A N 1
ATOM 610 C CA . ASP A 1 76 ? -27.815 -11.147 19.917 1.00 93.94 76 ASP A CA 1
ATOM 611 C C . ASP A 1 76 ? -27.518 -11.754 18.530 1.00 93.94 76 ASP A C 1
ATOM 613 O O . ASP A 1 76 ? -28.278 -12.579 18.033 1.00 93.94 76 ASP A O 1
ATOM 617 N N . TRP A 1 77 ? -26.374 -11.411 17.921 1.00 94.75 77 TRP A N 1
ATOM 618 C CA . TRP A 1 77 ? -25.989 -11.838 16.575 1.00 94.75 77 TRP A CA 1
ATOM 619 C C . TRP A 1 77 ? -24.639 -12.566 16.541 1.00 94.75 77 TRP A C 1
ATOM 621 O O . TRP A 1 77 ? -23.716 -12.318 17.324 1.00 94.75 77 TRP A O 1
ATOM 631 N N . GLU A 1 78 ? -24.522 -13.485 15.594 1.00 94.44 78 GLU A N 1
ATOM 632 C CA . GLU A 1 78 ? -23.313 -14.208 15.220 1.00 94.44 78 GLU A CA 1
ATOM 633 C C . GLU A 1 78 ? -22.768 -13.669 13.904 1.00 94.44 78 GLU A C 1
ATOM 635 O O . GLU A 1 78 ? -23.516 -13.463 12.951 1.00 94.44 78 GLU A O 1
ATOM 640 N N . ALA A 1 79 ? -21.455 -13.486 13.837 1.00 93.38 79 ALA A N 1
ATOM 641 C CA . ALA A 1 79 ? -20.728 -13.244 12.609 1.00 93.38 79 ALA A CA 1
ATOM 642 C C . ALA A 1 79 ? -20.386 -14.591 11.956 1.00 93.38 79 ALA A C 1
ATOM 644 O O . ALA A 1 79 ? -19.667 -15.415 12.527 1.00 93.38 79 ALA A O 1
ATOM 645 N N . VAL A 1 80 ? -20.929 -14.809 10.758 1.00 92.25 80 VAL A N 1
ATOM 646 C CA . VAL A 1 80 ? -20.821 -16.081 10.024 1.00 92.25 80 VAL A CA 1
ATOM 647 C C . VAL A 1 80 ? -19.762 -16.004 8.926 1.00 92.25 80 VAL A C 1
ATOM 649 O O . VAL A 1 80 ? -19.092 -16.988 8.633 1.00 92.25 80 VAL A O 1
ATOM 652 N N . ALA A 1 81 ? -19.600 -14.832 8.312 1.00 91.69 81 ALA A N 1
ATOM 653 C CA . ALA A 1 81 ? -18.669 -14.639 7.209 1.00 91.69 81 ALA A CA 1
ATOM 654 C C . ALA A 1 81 ? -17.939 -13.304 7.309 1.00 91.69 81 ALA A C 1
ATOM 656 O O . ALA A 1 81 ? -18.538 -12.270 7.622 1.00 91.69 81 ALA A O 1
ATOM 657 N N . PHE A 1 82 ? -16.662 -13.311 6.932 1.00 92.69 82 PHE A N 1
ATOM 658 C CA . PHE A 1 82 ? -15.768 -12.162 7.025 1.00 92.69 82 PHE A CA 1
ATOM 659 C C . PHE A 1 82 ? -15.138 -11.821 5.670 1.00 92.69 82 PHE A C 1
ATOM 661 O O . PHE A 1 82 ? -14.867 -12.705 4.859 1.00 92.69 82 PHE A O 1
ATOM 668 N N . LYS A 1 83 ? -14.860 -10.531 5.442 1.00 92.06 83 LYS A N 1
ATOM 669 C CA . LYS A 1 83 ? -14.118 -10.022 4.275 1.00 92.06 83 LYS A CA 1
ATOM 670 C C . LYS A 1 83 ? -12.671 -10.519 4.279 1.00 92.06 83 LYS A C 1
ATOM 672 O O . LYS A 1 83 ? -12.124 -10.850 3.233 1.00 92.06 83 LYS A O 1
ATOM 677 N N . HIS A 1 84 ? -12.055 -10.538 5.458 1.00 90.88 84 HIS A N 1
ATOM 678 C CA . HIS A 1 84 ? -10.675 -10.951 5.685 1.00 90.88 84 HIS A CA 1
ATOM 679 C C . HIS A 1 84 ? -10.470 -11.412 7.142 1.00 90.88 84 HIS A C 1
ATOM 681 O O . HIS A 1 84 ? -11.307 -11.110 7.998 1.00 90.88 84 HIS A O 1
ATOM 687 N N . PRO A 1 85 ? -9.354 -12.097 7.452 1.00 91.69 85 PRO A N 1
ATOM 688 C CA . PRO A 1 85 ? -8.995 -12.450 8.825 1.00 91.69 85 PRO A CA 1
ATOM 689 C C . PRO A 1 85 ? -8.838 -11.244 9.762 1.00 91.69 85 PRO A C 1
ATOM 691 O O . PRO A 1 85 ? -8.529 -10.127 9.330 1.00 91.69 85 PRO A O 1
ATOM 694 N N . GLY A 1 86 ? -9.023 -11.487 11.060 1.00 91.38 86 GLY A N 1
ATOM 695 C CA . GLY A 1 86 ? -8.913 -10.500 12.138 1.00 91.38 86 GLY A CA 1
ATOM 696 C C . GLY A 1 86 ? -7.465 -10.167 12.507 1.00 91.38 86 GLY A C 1
ATOM 697 O O . GLY A 1 86 ? -7.012 -10.483 13.601 1.00 91.38 86 GLY A O 1
ATOM 698 N N . TYR A 1 87 ? -6.709 -9.540 11.602 1.00 93.19 87 TYR A N 1
ATOM 699 C CA . TYR A 1 87 ? -5.270 -9.309 11.806 1.00 93.19 87 TYR A CA 1
ATOM 700 C C . TYR A 1 87 ? -4.922 -8.344 12.946 1.00 93.19 87 TYR A C 1
ATOM 702 O O . TYR A 1 87 ? -3.794 -8.393 13.436 1.00 93.19 87 TYR A O 1
ATOM 710 N N . LEU A 1 88 ? -5.829 -7.425 13.297 1.00 95.19 88 LEU A N 1
ATOM 711 C CA . LEU A 1 88 ? -5.581 -6.279 14.187 1.00 95.19 88 LEU A CA 1
ATOM 712 C C . LEU A 1 88 ? -6.655 -6.117 15.281 1.00 95.19 88 LEU A C 1
ATOM 714 O O . LEU A 1 88 ? -6.688 -5.082 15.940 1.00 95.19 88 LEU A O 1
ATOM 718 N N . GLU A 1 89 ? -7.540 -7.100 15.470 1.00 91.19 89 GLU A N 1
ATOM 719 C CA . GLU A 1 89 ? -8.684 -6.988 16.398 1.00 91.19 89 GLU A CA 1
ATOM 720 C C . GLU A 1 89 ? -8.245 -6.718 17.840 1.00 91.19 89 GLU A C 1
ATOM 722 O O . GLU A 1 89 ? -8.788 -5.846 18.510 1.00 91.19 89 GLU A O 1
ATOM 727 N N . ASP A 1 90 ? -7.175 -7.371 18.290 1.00 92.62 90 ASP A N 1
ATOM 728 C CA . ASP A 1 90 ? -6.610 -7.188 19.629 1.00 92.62 90 ASP A CA 1
ATOM 729 C C . ASP A 1 90 ? -6.012 -5.785 19.859 1.00 92.62 90 ASP A C 1
ATOM 731 O O . ASP A 1 90 ? -5.780 -5.378 20.998 1.00 92.62 90 ASP A O 1
ATOM 735 N N . MET A 1 91 ? -5.782 -5.021 18.787 1.00 95.19 91 MET A N 1
ATOM 736 C CA . MET A 1 91 ? -5.294 -3.643 18.849 1.00 95.19 91 MET A CA 1
ATOM 737 C C . MET A 1 91 ? -6.433 -2.614 18.912 1.00 95.19 91 MET A C 1
ATOM 739 O O . MET A 1 91 ? -6.149 -1.420 19.034 1.00 95.19 91 MET A O 1
ATOM 743 N N . TRP A 1 92 ? -7.703 -3.040 18.865 1.00 94.75 92 TRP A N 1
ATOM 744 C CA . TRP A 1 92 ? -8.867 -2.146 18.862 1.00 94.75 92 TRP A CA 1
ATOM 745 C C . TRP A 1 92 ? -8.872 -1.189 20.053 1.00 94.75 92 TRP A C 1
ATOM 747 O O . TRP A 1 92 ? -8.961 0.027 19.874 1.00 94.75 92 TRP A O 1
ATOM 757 N N . LYS A 1 93 ? -8.653 -1.713 21.264 1.00 95.56 93 LYS A N 1
ATOM 758 C CA . LYS A 1 93 ? -8.571 -0.887 22.474 1.00 95.56 93 LYS A CA 1
ATOM 759 C C . LYS A 1 93 ? -7.440 0.137 22.394 1.00 95.56 93 LYS A C 1
ATOM 761 O O . LYS A 1 93 ? -7.658 1.310 22.675 1.00 95.56 93 LYS A O 1
ATOM 766 N N . GLN A 1 94 ? -6.254 -0.280 21.945 1.00 97.12 94 GLN A N 1
ATOM 767 C CA . GLN A 1 94 ? -5.116 0.627 21.781 1.00 97.12 94 GLN A CA 1
ATOM 768 C C . GLN A 1 94 ? -5.422 1.743 20.770 1.00 97.12 94 GLN A C 1
ATOM 770 O O . GLN A 1 94 ? -5.011 2.884 20.978 1.00 97.12 94 GLN A O 1
ATOM 775 N N . ALA A 1 95 ? -6.132 1.428 19.684 1.00 96.94 95 ALA A N 1
ATOM 776 C CA . ALA A 1 95 ? -6.532 2.411 18.685 1.00 96.94 95 ALA A CA 1
ATOM 777 C C . ALA A 1 95 ? -7.548 3.417 19.242 1.00 96.94 95 ALA A C 1
ATOM 779 O O . ALA A 1 95 ? -7.412 4.611 18.992 1.00 96.94 95 ALA A O 1
ATOM 780 N N . CYS A 1 96 ? -8.517 2.966 20.042 1.00 96.00 96 CYS A N 1
ATOM 781 C CA . CYS A 1 96 ? -9.473 3.852 20.709 1.00 96.00 96 CYS A CA 1
ATOM 782 C C . CYS A 1 96 ? -8.774 4.756 21.735 1.00 96.00 96 CYS A C 1
ATOM 784 O O . CYS A 1 96 ? -8.914 5.979 21.691 1.00 96.00 96 CYS A O 1
ATOM 786 N N . ASP A 1 97 ? -7.936 4.170 22.596 1.00 97.19 97 ASP A N 1
ATOM 787 C CA . ASP A 1 97 ? -7.163 4.890 23.615 1.00 97.19 97 ASP A CA 1
ATOM 788 C C . ASP A 1 97 ? -6.217 5.933 22.989 1.00 97.19 97 ASP A C 1
ATOM 790 O O . ASP A 1 97 ? -5.940 6.976 23.587 1.00 97.19 97 ASP A O 1
ATOM 794 N N . ALA A 1 98 ? -5.750 5.700 21.756 1.00 97.56 98 ALA A N 1
ATOM 795 C CA . ALA A 1 98 ? -4.921 6.654 21.024 1.00 97.56 98 ALA A CA 1
ATOM 796 C C . ALA A 1 98 ? -5.625 7.992 20.741 1.00 97.56 98 ALA A C 1
ATOM 798 O O . ALA A 1 98 ? -4.960 9.019 20.599 1.00 97.56 98 ALA A O 1
ATOM 799 N N . TYR A 1 99 ? -6.956 8.005 20.703 1.00 97.31 99 TYR A N 1
ATOM 800 C CA . TYR A 1 99 ? -7.749 9.201 20.439 1.00 97.31 99 TYR A CA 1
ATOM 801 C C . TYR A 1 99 ? -8.353 9.844 21.691 1.00 97.31 99 TYR A C 1
ATOM 803 O O . TYR A 1 99 ? -8.975 10.900 21.572 1.00 97.31 99 TYR A O 1
ATOM 811 N N . ALA A 1 100 ? -8.126 9.279 22.883 1.00 96.00 100 ALA A N 1
ATOM 812 C CA . ALA A 1 100 ? -8.747 9.722 24.137 1.00 96.00 100 ALA A CA 1
ATOM 813 C C . ALA A 1 100 ? -8.562 11.223 24.441 1.00 96.00 100 ALA A C 1
ATOM 815 O O . ALA A 1 100 ? -9.434 11.848 25.035 1.00 96.00 100 ALA A O 1
ATOM 816 N N . TRP A 1 101 ? -7.445 11.819 24.007 1.00 94.88 101 TRP A N 1
ATOM 817 C CA . TRP A 1 101 ? -7.129 13.236 24.233 1.00 94.88 101 TRP A CA 1
ATOM 818 C C . TRP A 1 101 ? -7.350 14.131 23.006 1.00 94.88 101 TRP A C 1
ATOM 820 O O . TRP A 1 101 ? -7.175 15.348 23.090 1.00 94.88 101 TRP A O 1
ATOM 830 N N . SER A 1 102 ? -7.697 13.560 21.851 1.00 94.69 102 SER A N 1
ATOM 831 C CA . SER A 1 102 ? -7.725 14.279 20.569 1.00 94.69 102 SER A CA 1
ATOM 832 C C . SER A 1 102 ? -9.055 14.202 19.817 1.00 94.69 102 SER A C 1
ATOM 834 O O . SER A 1 102 ? -9.236 14.953 18.854 1.00 94.69 102 SER A O 1
ATOM 836 N N . SER A 1 103 ? -10.003 13.373 20.265 1.00 94.56 103 SER A N 1
ATOM 837 C CA . SER A 1 103 ? -11.339 13.244 19.679 1.00 94.56 103 SER A CA 1
ATOM 838 C C . SER A 1 103 ? -12.446 13.228 20.736 1.00 94.56 103 SER A C 1
ATOM 840 O O . SER A 1 103 ? -12.230 12.767 21.850 1.00 94.56 103 SER A O 1
ATOM 842 N N . PHE A 1 104 ? -13.635 13.706 20.358 1.00 92.62 104 PHE A N 1
ATOM 843 C CA . PHE A 1 104 ? -14.859 13.551 21.149 1.00 92.62 104 PHE A CA 1
ATOM 844 C C . PHE A 1 104 ? -15.435 12.132 21.080 1.00 92.62 104 PHE A C 1
ATOM 846 O O . PHE A 1 104 ? -16.064 11.705 22.041 1.00 92.62 104 PHE A O 1
ATOM 853 N N . ASP A 1 105 ? -15.138 11.388 20.006 1.00 92.19 105 ASP A N 1
ATOM 854 C CA . ASP A 1 105 ? -15.582 10.005 19.806 1.00 92.19 105 ASP A CA 1
ATOM 855 C C . ASP A 1 105 ? -14.374 9.079 19.539 1.00 92.19 105 ASP A C 1
ATOM 857 O O . ASP A 1 105 ? -14.159 8.632 18.403 1.00 92.19 105 ASP A O 1
ATOM 861 N N . PRO A 1 106 ? -13.530 8.800 20.557 1.00 93.81 106 PRO A N 1
ATOM 862 C CA . PRO A 1 106 ? -12.312 8.006 20.383 1.00 93.81 106 PRO A CA 1
ATOM 863 C C . PRO A 1 106 ? -12.571 6.597 19.847 1.00 93.81 106 PRO A C 1
ATOM 865 O O . PRO A 1 106 ? -11.801 6.114 19.019 1.00 93.81 106 PRO A O 1
ATOM 868 N N . GLU A 1 107 ? -13.673 5.969 20.264 1.00 91.75 107 GLU A N 1
ATOM 869 C CA . GLU A 1 107 ? -14.071 4.628 19.819 1.00 91.75 107 GLU A CA 1
ATOM 870 C C . GLU A 1 107 ? -14.308 4.587 18.306 1.00 91.75 107 GLU A C 1
ATOM 872 O O . GLU A 1 107 ? -13.748 3.754 17.596 1.00 91.75 107 GLU A O 1
ATOM 877 N N . ILE A 1 108 ? -15.053 5.564 17.781 1.00 90.56 108 ILE A N 1
ATOM 878 C CA . ILE A 1 108 ? -15.345 5.663 16.349 1.00 90.56 108 ILE A CA 1
ATOM 879 C C . ILE A 1 108 ? -14.060 5.865 15.549 1.00 90.56 108 ILE A C 1
ATOM 881 O O . ILE A 1 108 ? -13.904 5.264 14.479 1.00 90.56 108 ILE A O 1
ATOM 885 N N . ARG A 1 109 ? -13.146 6.712 16.041 1.00 93.44 109 ARG A N 1
ATOM 886 C CA . ARG A 1 109 ? -11.860 6.984 15.382 1.00 93.44 109 ARG A CA 1
ATOM 887 C C . ARG A 1 109 ? -10.955 5.757 15.404 1.00 93.44 109 ARG A C 1
ATOM 889 O O . ARG A 1 109 ? -10.425 5.413 14.352 1.00 93.44 109 ARG A O 1
ATOM 896 N N . GLY A 1 110 ? -10.840 5.086 16.548 1.00 94.75 110 GLY A N 1
ATOM 897 C CA . GLY A 1 110 ? -10.065 3.858 16.701 1.00 94.75 110 GLY A CA 1
ATOM 898 C C . GLY A 1 110 ? -10.572 2.732 15.802 1.00 94.75 110 GLY A C 1
ATOM 899 O O . GLY A 1 110 ? -9.789 2.146 15.060 1.00 94.75 110 GLY A O 1
ATOM 900 N N . GLU A 1 111 ? -11.884 2.491 15.783 1.00 92.50 111 GLU A N 1
ATOM 901 C CA . GLU A 1 111 ? -12.512 1.491 14.910 1.00 92.50 111 GLU A CA 1
ATOM 902 C C . GLU A 1 111 ? -12.269 1.797 13.422 1.00 92.50 111 GLU A C 1
ATOM 904 O O . GLU A 1 111 ? -11.965 0.900 12.636 1.00 92.50 111 GLU A O 1
ATOM 909 N N . THR A 1 112 ? -12.336 3.077 13.036 1.00 93.19 112 THR A N 1
ATOM 910 C CA . THR A 1 112 ? -12.047 3.513 11.660 1.00 93.19 112 THR A CA 1
ATOM 911 C C . THR A 1 112 ? -10.594 3.234 11.279 1.00 93.19 112 THR A C 1
ATOM 913 O O . THR A 1 112 ? -10.333 2.731 10.188 1.00 93.19 112 THR A O 1
ATOM 916 N N . ASP A 1 113 ? -9.649 3.531 12.171 1.00 95.06 113 ASP A N 1
ATOM 917 C CA . ASP A 1 113 ? -8.231 3.265 11.939 1.00 95.06 113 ASP A CA 1
ATOM 918 C C . ASP A 1 113 ? -7.970 1.757 11.795 1.00 95.06 113 ASP A C 1
ATOM 920 O O . ASP A 1 113 ? -7.329 1.345 10.829 1.00 95.06 113 ASP A O 1
ATOM 924 N N . ILE A 1 114 ? -8.511 0.920 12.688 1.00 95.88 114 ILE A N 1
ATOM 925 C CA . ILE A 1 114 ? -8.371 -0.545 12.600 1.00 95.88 114 ILE A CA 1
ATOM 926 C C . ILE A 1 114 ? -8.946 -1.088 11.295 1.00 95.88 114 ILE A C 1
ATOM 928 O O . ILE A 1 114 ? -8.295 -1.910 10.655 1.00 95.88 114 ILE A O 1
ATOM 932 N N . MET A 1 115 ? -10.112 -0.602 10.866 1.00 94.50 115 MET A N 1
ATOM 933 C CA . MET A 1 115 ? -10.699 -0.973 9.579 1.00 94.50 115 MET A CA 1
ATOM 934 C C . MET A 1 115 ? -9.756 -0.629 8.418 1.00 94.50 115 MET A C 1
ATOM 936 O O . MET A 1 115 ? -9.428 -1.500 7.616 1.00 94.50 115 MET A O 1
ATOM 940 N N . ILE A 1 116 ? -9.269 0.616 8.352 1.00 95.56 116 ILE A N 1
ATOM 941 C CA . ILE A 1 116 ? -8.396 1.082 7.263 1.00 95.56 116 ILE A CA 1
ATOM 942 C C . ILE A 1 116 ? -7.082 0.293 7.231 1.00 95.56 116 ILE A C 1
ATOM 944 O O . ILE A 1 116 ? -6.672 -0.187 6.173 1.00 95.56 116 ILE A O 1
ATOM 948 N N . TYR A 1 117 ? -6.409 0.149 8.374 1.00 97.31 117 TYR A N 1
ATOM 949 C CA . TYR A 1 117 ? -5.142 -0.581 8.447 1.00 97.31 117 TYR A CA 1
ATOM 950 C C . TYR A 1 117 ? -5.334 -2.093 8.266 1.00 97.31 117 TYR A C 1
ATOM 952 O O . TYR A 1 117 ? -4.461 -2.756 7.711 1.00 97.31 117 TYR A O 1
ATOM 960 N N . GLY A 1 118 ? -6.474 -2.647 8.683 1.00 95.94 118 GLY A N 1
ATOM 961 C CA . GLY A 1 118 ? -6.828 -4.051 8.481 1.00 95.94 118 GLY A CA 1
ATOM 962 C C . GLY A 1 118 ? -7.023 -4.387 7.005 1.00 95.94 118 GLY A C 1
ATOM 963 O O . GLY A 1 118 ? -6.431 -5.349 6.512 1.00 95.94 118 GLY A O 1
ATOM 964 N N . GLU A 1 119 ? -7.776 -3.556 6.281 1.00 95.00 119 GLU A N 1
ATOM 965 C CA . GLU A 1 119 ? -7.952 -3.685 4.831 1.00 95.00 119 GLU A CA 1
ATOM 966 C C . GLU A 1 119 ? -6.631 -3.463 4.080 1.00 95.00 119 GLU A C 1
ATOM 968 O O . GLU A 1 119 ? -6.304 -4.212 3.155 1.00 95.00 119 GLU A O 1
ATOM 973 N N . GLU A 1 120 ? -5.833 -2.469 4.484 1.00 96.56 120 GLU A N 1
ATOM 974 C CA . GLU A 1 120 ? -4.506 -2.223 3.911 1.00 96.56 120 GLU A CA 1
ATOM 975 C C . GLU A 1 120 ? -3.593 -3.446 4.064 1.00 96.56 120 GLU A C 1
ATOM 977 O O . GLU A 1 120 ? -3.028 -3.920 3.075 1.00 96.56 120 GLU A O 1
ATOM 982 N N . LEU A 1 121 ? -3.496 -3.987 5.281 1.00 96.94 121 LEU A N 1
ATOM 983 C CA . LEU A 1 121 ? -2.696 -5.169 5.573 1.00 96.94 121 LEU A CA 1
ATOM 984 C C . LEU A 1 121 ? -3.190 -6.378 4.773 1.00 96.94 121 LEU A C 1
ATOM 986 O O . LEU A 1 121 ? -2.379 -7.085 4.180 1.00 96.94 121 LEU A O 1
ATOM 990 N N . HIS A 1 122 ? -4.504 -6.597 4.689 1.00 95.94 122 HIS A N 1
ATOM 991 C CA . HIS A 1 122 ? -5.055 -7.688 3.887 1.00 95.94 122 HIS A CA 1
ATOM 992 C C . HIS A 1 122 ? -4.625 -7.596 2.417 1.00 95.94 122 HIS A C 1
ATOM 994 O O . HIS A 1 122 ? -4.163 -8.586 1.844 1.00 95.94 122 HIS A O 1
ATOM 1000 N N . ASN A 1 123 ? -4.738 -6.405 1.824 1.00 96.06 123 ASN A N 1
ATOM 1001 C CA . ASN A 1 123 ? -4.362 -6.155 0.434 1.00 96.06 123 ASN A CA 1
ATOM 1002 C C . ASN A 1 123 ? -2.861 -6.362 0.195 1.00 96.06 123 ASN A C 1
ATOM 1004 O O . ASN A 1 123 ? -2.467 -6.935 -0.822 1.00 96.06 123 ASN A O 1
ATOM 1008 N N . ASP A 1 124 ? -2.019 -5.950 1.142 1.00 96.62 124 ASP A N 1
ATOM 1009 C CA . ASP A 1 124 ? -0.573 -6.157 1.062 1.00 96.62 124 ASP A CA 1
ATOM 1010 C C . ASP A 1 124 ? -0.205 -7.640 1.066 1.00 96.62 124 ASP A C 1
ATOM 1012 O O . ASP A 1 124 ? 0.633 -8.078 0.275 1.00 96.62 124 ASP A O 1
ATOM 1016 N N . LEU A 1 125 ? -0.875 -8.437 1.899 1.00 95.50 125 LEU A N 1
ATOM 1017 C CA . LEU A 1 125 ? -0.621 -9.872 2.010 1.00 95.50 125 LEU A CA 1
ATOM 1018 C C . LEU A 1 125 ? -0.978 -10.640 0.730 1.00 95.50 125 LEU A C 1
ATOM 1020 O O . LEU A 1 125 ? -0.299 -11.622 0.415 1.00 95.50 125 LEU A O 1
ATOM 1024 N N . GLN A 1 126 ? -1.954 -10.170 -0.060 1.00 93.38 126 GLN A N 1
ATOM 1025 C CA . GLN A 1 126 ? -2.250 -10.736 -1.389 1.00 93.38 126 GLN A CA 1
ATOM 1026 C C . GLN A 1 126 ? -1.074 -10.582 -2.364 1.00 93.38 126 GLN A C 1
ATOM 1028 O O . GLN A 1 126 ? -0.930 -11.338 -3.329 1.00 93.38 126 GLN A O 1
ATOM 1033 N N . LEU A 1 127 ? -0.200 -9.600 -2.127 1.00 91.94 127 LEU A N 1
ATOM 1034 C CA . LEU A 1 127 ? 0.977 -9.375 -2.952 1.00 91.94 127 LEU A CA 1
ATOM 1035 C C . LEU A 1 127 ? 2.180 -10.219 -2.515 1.00 91.94 127 LEU A C 1
ATOM 1037 O O . LEU A 1 127 ? 3.131 -10.302 -3.290 1.00 91.94 127 LEU A O 1
ATOM 1041 N N . MET A 1 128 ? 2.153 -10.847 -1.343 1.00 91.38 128 MET A N 1
ATOM 1042 C CA . MET A 1 128 ? 3.303 -11.539 -0.752 1.00 91.38 128 MET A CA 1
ATOM 1043 C C . MET A 1 128 ? 3.185 -13.064 -0.841 1.00 91.38 128 MET A C 1
ATOM 1045 O O . MET A 1 128 ? 2.081 -13.614 -0.913 1.00 91.38 128 MET A O 1
ATOM 1049 N N . GLN A 1 129 ? 4.344 -13.732 -0.828 1.00 88.12 129 GLN A N 1
ATOM 1050 C CA . GLN A 1 129 ? 4.451 -15.185 -0.652 1.00 88.12 129 GLN A CA 1
ATOM 1051 C C . GLN A 1 129 ? 4.115 -15.563 0.795 1.00 88.12 129 GLN A C 1
ATOM 1053 O O . GLN A 1 129 ? 4.314 -14.746 1.693 1.00 88.12 129 GLN A O 1
ATOM 1058 N N . GLU A 1 130 ? 3.580 -16.765 1.017 1.00 88.12 130 GLU A N 1
ATOM 1059 C CA . GLU A 1 130 ? 3.005 -17.165 2.310 1.00 88.12 130 GLU A CA 1
ATOM 1060 C C . GLU A 1 130 ? 4.036 -17.184 3.441 1.00 88.12 130 GLU A C 1
ATOM 1062 O O . GLU A 1 130 ? 3.725 -16.773 4.554 1.00 88.12 130 GLU A O 1
ATOM 1067 N N . GLU A 1 131 ? 5.282 -17.534 3.134 1.00 88.25 131 GLU A N 1
ATOM 1068 C CA . GLU A 1 131 ? 6.388 -17.651 4.087 1.00 88.25 131 GLU A CA 1
ATOM 1069 C C . GLU A 1 131 ? 6.799 -16.296 4.687 1.00 88.25 131 GLU A C 1
ATOM 1071 O O . GLU A 1 131 ? 7.284 -16.219 5.816 1.00 88.25 131 GLU A O 1
ATOM 1076 N N . GLU A 1 132 ? 6.599 -15.203 3.945 1.00 90.31 132 GLU A N 1
ATOM 1077 C CA . GLU A 1 132 ? 6.959 -13.851 4.385 1.00 90.31 132 GLU A CA 1
ATOM 1078 C C . GLU A 1 132 ? 5.808 -13.149 5.130 1.00 90.31 132 GLU A C 1
ATOM 1080 O O . GLU A 1 132 ? 6.035 -12.130 5.793 1.00 90.31 132 GLU A O 1
ATOM 1085 N N . ARG A 1 133 ? 4.577 -13.685 5.055 1.00 93.81 133 ARG A N 1
ATOM 1086 C CA . ARG A 1 133 ? 3.363 -13.030 5.572 1.00 93.81 133 ARG A CA 1
ATOM 1087 C C . ARG A 1 133 ? 3.408 -12.820 7.078 1.00 93.81 133 ARG A C 1
ATOM 1089 O O . ARG A 1 133 ? 3.180 -11.700 7.525 1.00 93.81 133 ARG A O 1
ATOM 1096 N N . ASP A 1 134 ? 3.754 -13.841 7.853 1.00 94.12 134 ASP A N 1
ATOM 1097 C CA . ASP A 1 134 ? 3.741 -13.747 9.320 1.00 94.12 134 ASP A CA 1
ATOM 1098 C C . ASP A 1 134 ? 4.770 -12.736 9.836 1.00 94.12 134 ASP A C 1
ATOM 1100 O O . ASP A 1 134 ? 4.481 -11.916 10.713 1.00 94.12 134 ASP A O 1
ATOM 1104 N N . THR A 1 135 ? 5.957 -12.723 9.223 1.00 95.19 135 THR A N 1
ATOM 1105 C CA . THR A 1 135 ? 7.004 -11.742 9.535 1.00 95.19 135 THR A CA 1
ATOM 1106 C C . THR A 1 135 ? 6.537 -10.324 9.208 1.00 95.19 135 THR A C 1
ATOM 1108 O O . THR A 1 135 ? 6.755 -9.395 9.994 1.00 95.19 135 THR A O 1
ATOM 1111 N N . TYR A 1 136 ? 5.865 -10.145 8.067 1.00 97.12 136 TYR A N 1
ATOM 1112 C CA . TYR A 1 136 ? 5.307 -8.857 7.675 1.00 97.12 136 TYR A CA 1
ATOM 1113 C C . TYR A 1 136 ? 4.206 -8.392 8.633 1.00 97.12 136 TYR A C 1
ATOM 1115 O O . TYR A 1 136 ? 4.262 -7.253 9.096 1.00 97.12 136 TYR A O 1
ATOM 1123 N N . ILE A 1 137 ? 3.265 -9.269 8.995 1.00 97.06 137 ILE A N 1
ATOM 1124 C CA . ILE A 1 137 ? 2.183 -8.982 9.949 1.00 97.06 137 ILE A CA 1
ATOM 1125 C C . ILE A 1 137 ? 2.767 -8.544 11.295 1.00 97.06 137 ILE A C 1
ATOM 1127 O O . ILE A 1 137 ? 2.371 -7.509 11.831 1.00 97.06 137 ILE A O 1
ATOM 1131 N N . ALA A 1 138 ? 3.751 -9.274 11.828 1.00 97.06 138 ALA A N 1
ATOM 1132 C CA . ALA A 1 138 ? 4.388 -8.932 13.098 1.00 97.06 138 ALA A CA 1
ATOM 1133 C C . ALA A 1 138 ? 5.074 -7.553 13.053 1.00 97.06 138 ALA A C 1
ATOM 1135 O O . ALA A 1 138 ? 4.927 -6.741 13.973 1.00 97.06 138 ALA A O 1
ATOM 1136 N N . ALA A 1 139 ? 5.795 -7.255 11.968 1.00 97.94 139 ALA A N 1
ATOM 1137 C CA . ALA A 1 139 ? 6.444 -5.961 11.779 1.00 97.94 139 ALA A CA 1
ATOM 1138 C C . ALA A 1 139 ? 5.428 -4.818 11.604 1.00 97.94 139 ALA A C 1
ATOM 1140 O O . ALA A 1 139 ? 5.594 -3.757 12.211 1.00 97.94 139 ALA A O 1
ATOM 1141 N N . TYR A 1 140 ? 4.364 -5.053 10.833 1.00 98.25 140 TYR A N 1
ATOM 1142 C CA . TYR A 1 140 ? 3.269 -4.114 10.608 1.00 98.25 140 TYR A CA 1
ATOM 1143 C C . TYR A 1 140 ? 2.595 -3.747 11.932 1.00 98.25 140 TYR A C 1
ATOM 1145 O O . TYR A 1 140 ? 2.539 -2.572 12.294 1.00 98.25 140 TYR A O 1
ATOM 1153 N N . ARG A 1 141 ? 2.196 -4.757 12.716 1.00 98.06 141 ARG A N 1
ATOM 1154 C CA . ARG A 1 141 ? 1.592 -4.597 14.049 1.00 98.06 141 ARG A CA 1
ATOM 1155 C C . ARG A 1 141 ? 2.489 -3.800 14.987 1.00 98.06 141 ARG A C 1
ATOM 1157 O O . ARG A 1 141 ? 2.033 -2.858 15.627 1.00 98.06 141 ARG A O 1
ATOM 1164 N N . LYS A 1 142 ? 3.789 -4.109 15.024 1.00 98.06 142 LYS A N 1
ATOM 1165 C CA . LYS A 1 142 ? 4.763 -3.374 15.847 1.00 98.06 142 LYS A CA 1
ATOM 1166 C C . LYS A 1 142 ? 4.847 -1.893 15.463 1.00 98.06 142 LYS A C 1
ATOM 1168 O O . LYS A 1 142 ? 4.905 -1.037 16.346 1.00 98.06 142 LYS A O 1
ATOM 1173 N N . LYS A 1 143 ? 4.884 -1.580 14.164 1.00 98.25 143 LYS A N 1
ATOM 1174 C CA . LYS A 1 143 ? 4.960 -0.194 13.673 1.00 98.25 143 LYS A CA 1
ATOM 1175 C C . LYS A 1 143 ? 3.660 0.567 13.921 1.00 98.25 143 LYS A C 1
ATOM 1177 O O . LYS A 1 143 ? 3.723 1.680 14.440 1.00 98.25 143 LYS A O 1
ATOM 1182 N N . LEU A 1 144 ? 2.512 -0.050 13.641 1.00 98.12 144 LEU A N 1
ATOM 1183 C CA . LEU A 1 144 ? 1.201 0.530 13.920 1.00 98.12 144 LEU A CA 1
ATOM 1184 C C . LEU A 1 144 ? 1.020 0.796 15.419 1.00 98.12 144 LEU A C 1
ATOM 1186 O O . LEU A 1 144 ? 0.653 1.900 15.805 1.00 98.12 144 LEU A O 1
ATOM 1190 N N . SER A 1 145 ? 1.372 -0.165 16.277 1.00 98.06 145 SER A N 1
ATOM 1191 C CA . SER A 1 145 ? 1.309 0.001 17.733 1.00 98.06 145 SER A CA 1
ATOM 1192 C C . SER A 1 145 ? 2.172 1.181 18.201 1.00 98.06 145 SER A C 1
ATOM 1194 O O . SER A 1 145 ? 1.712 2.020 18.971 1.00 98.06 145 SER A O 1
ATOM 1196 N N . ALA A 1 146 ? 3.393 1.328 17.670 1.00 98.06 146 ALA A N 1
ATOM 1197 C CA . ALA A 1 146 ? 4.259 2.465 17.987 1.00 98.06 146 ALA A CA 1
ATOM 1198 C C . ALA A 1 146 ? 3.687 3.815 17.512 1.00 98.06 146 ALA A C 1
ATOM 1200 O O . ALA A 1 146 ? 3.860 4.827 18.198 1.00 98.06 146 ALA A O 1
ATOM 1201 N N . GLN A 1 147 ? 3.012 3.843 16.360 1.00 98.00 147 GLN A N 1
ATOM 1202 C CA . GLN A 1 147 ? 2.307 5.026 15.869 1.00 98.00 147 GLN A CA 1
ATOM 1203 C C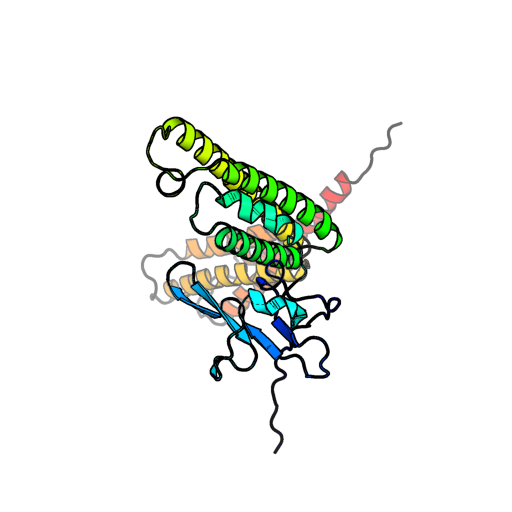 . GLN A 1 147 ? 1.127 5.385 16.781 1.00 98.00 147 GLN A C 1
ATOM 1205 O O . GLN A 1 147 ? 1.022 6.539 17.193 1.00 98.00 147 GLN A O 1
ATOM 1210 N N . LEU A 1 148 ? 0.287 4.413 17.149 1.00 97.81 148 LEU A N 1
ATOM 1211 C CA . LEU A 1 148 ? -0.855 4.615 18.048 1.00 97.81 148 LEU A CA 1
ATOM 1212 C C . LEU A 1 148 ? -0.406 5.081 19.439 1.00 97.81 148 LEU A C 1
ATOM 1214 O O . LEU A 1 148 ? -0.972 6.018 19.992 1.00 97.81 148 LEU A O 1
ATOM 1218 N N . SER A 1 149 ? 0.681 4.523 19.977 1.00 97.75 149 SER A N 1
ATOM 1219 C CA . SER A 1 149 ? 1.286 5.002 21.228 1.00 97.75 149 SER A CA 1
ATOM 1220 C C . SER A 1 149 ? 1.861 6.418 21.128 1.00 97.75 149 SER A C 1
ATOM 1222 O O . SER A 1 149 ? 1.953 7.123 22.131 1.00 97.75 149 SER A O 1
ATOM 1224 N N . ALA A 1 150 ? 2.300 6.857 19.946 1.00 97.50 150 ALA A N 1
ATOM 1225 C CA . ALA A 1 150 ? 2.704 8.246 19.758 1.00 97.50 150 ALA A CA 1
ATOM 1226 C C . ALA A 1 150 ? 1.481 9.169 19.678 1.00 97.50 150 ALA A C 1
ATOM 1228 O O . ALA A 1 150 ? 1.503 10.248 20.273 1.00 97.50 150 ALA A O 1
ATOM 1229 N N . LEU A 1 151 ? 0.425 8.712 19.003 1.00 97.38 151 LEU A N 1
ATOM 1230 C CA . LEU A 1 151 ? -0.842 9.416 18.851 1.00 97.38 151 LEU A CA 1
ATOM 1231 C C . LEU A 1 151 ? -1.582 9.594 20.181 1.00 97.38 151 LEU A C 1
ATOM 1233 O O . LEU A 1 151 ? -2.090 10.680 20.425 1.00 97.38 151 LEU A O 1
ATOM 1237 N N . SER A 1 152 ? -1.544 8.603 21.078 1.00 97.19 152 SER A N 1
ATOM 1238 C CA . SER A 1 152 ? -2.192 8.666 22.402 1.00 97.19 152 SER A CA 1
ATOM 1239 C C . SER A 1 152 ? -1.703 9.806 23.289 1.00 97.19 152 SER A C 1
ATOM 1241 O O . SER A 1 152 ? -2.387 10.219 24.222 1.00 97.19 152 SER A O 1
ATOM 1243 N N . ARG A 1 153 ? -0.512 10.335 23.002 1.00 95.56 153 ARG A N 1
ATOM 1244 C CA . ARG A 1 153 ? 0.061 11.484 23.708 1.00 95.56 153 ARG A CA 1
ATOM 1245 C C . ARG A 1 153 ? -0.382 12.812 23.101 1.00 95.56 153 ARG A C 1
ATOM 1247 O O . ARG A 1 153 ? -0.124 13.856 23.692 1.00 95.56 153 ARG A O 1
ATOM 1254 N N . CYS A 1 154 ? -0.994 12.789 21.919 1.00 95.69 154 CYS A N 1
ATOM 1255 C CA . CYS A 1 154 ? -1.435 13.989 21.238 1.00 95.69 154 CYS A CA 1
ATOM 1256 C C . CYS A 1 154 ? -2.768 14.474 21.809 1.00 95.69 154 CYS A C 1
ATOM 1258 O O . CYS A 1 154 ? -3.741 13.724 21.852 1.00 95.69 154 CYS A O 1
ATOM 1260 N N . ALA A 1 155 ? -2.816 15.743 22.203 1.00 95.31 155 ALA A N 1
ATOM 1261 C CA . ALA A 1 155 ? -3.995 16.375 22.763 1.00 95.31 155 ALA A CA 1
ATOM 1262 C C . ALA A 1 155 ? -4.553 17.458 21.831 1.00 95.31 155 ALA A C 1
ATOM 1264 O O . ALA A 1 155 ? -3.808 18.166 21.149 1.00 95.31 155 ALA A O 1
ATOM 1265 N N . ASN A 1 156 ? -5.876 17.605 21.833 1.00 93.44 156 ASN A N 1
ATOM 1266 C CA . ASN A 1 156 ? -6.580 18.691 21.163 1.00 93.44 156 ASN A CA 1
ATOM 1267 C C . ASN A 1 156 ? -7.181 19.628 22.224 1.00 93.44 156 ASN A C 1
ATOM 1269 O O . ASN A 1 156 ? -7.979 19.157 23.036 1.00 93.44 156 ASN A O 1
ATOM 1273 N N . PRO A 1 157 ? -6.887 20.944 22.209 1.00 94.62 157 PRO A N 1
ATOM 1274 C CA . PRO A 1 157 ? -7.412 21.875 23.210 1.00 94.62 157 PRO A CA 1
ATOM 1275 C C . PRO A 1 157 ? -8.943 21.983 23.202 1.00 94.62 157 PRO A C 1
ATOM 1277 O O . PRO A 1 157 ? -9.529 22.400 24.198 1.00 94.62 157 PRO A O 1
ATOM 1280 N N . MET A 1 158 ? -9.607 21.606 22.105 1.00 93.81 158 MET A N 1
ATOM 1281 C CA . MET A 1 158 ? -11.068 21.533 22.050 1.00 93.81 158 MET A CA 1
ATOM 1282 C C . MET A 1 158 ? -11.624 20.367 22.883 1.00 93.81 158 MET A C 1
ATOM 1284 O O . MET A 1 158 ? -12.727 20.467 23.407 1.00 93.81 158 MET A O 1
ATOM 1288 N N . VAL A 1 159 ? -10.851 19.287 23.033 1.00 93.50 159 VAL A N 1
ATOM 1289 C CA . VAL A 1 159 ? -11.217 18.088 23.804 1.00 93.50 159 VAL A CA 1
ATOM 1290 C C . VAL A 1 159 ? -10.738 18.212 25.250 1.00 93.50 159 VAL A C 1
ATOM 1292 O O . VAL A 1 159 ? -11.491 17.959 26.182 1.00 93.50 159 VAL A O 1
ATOM 1295 N N . THR A 1 160 ? -9.495 18.653 25.454 1.00 92.50 160 THR A N 1
ATOM 1296 C CA . THR A 1 160 ? -8.861 18.717 26.783 1.00 92.50 160 THR A CA 1
ATOM 1297 C C . THR A 1 160 ? -9.089 20.037 27.517 1.00 92.50 160 THR A C 1
ATOM 1299 O O . THR A 1 160 ? -8.688 20.179 28.669 1.00 92.50 160 THR A O 1
ATOM 1302 N N . GLY A 1 161 ? -9.686 21.024 26.848 1.00 91.88 161 GLY A N 1
ATOM 1303 C CA . GLY A 1 161 ? -9.819 22.389 27.343 1.00 91.88 161 GLY A CA 1
ATOM 1304 C C . GLY A 1 161 ? -8.599 23.266 27.041 1.00 91.88 161 GLY A C 1
ATOM 1305 O O . GLY A 1 161 ? -7.466 22.805 26.898 1.00 91.88 161 GLY A O 1
ATOM 1306 N N . ARG A 1 162 ? -8.847 24.579 26.942 1.00 88.44 162 ARG A N 1
ATOM 1307 C CA . ARG A 1 162 ? -7.835 25.586 26.569 1.00 88.44 162 ARG A CA 1
ATOM 1308 C C . ARG A 1 162 ? -6.964 26.049 27.745 1.00 88.44 162 ARG A C 1
ATOM 1310 O O . ARG A 1 162 ? -5.876 26.580 27.526 1.00 88.44 162 ARG A O 1
ATOM 1317 N N . GLY A 1 163 ? -7.442 25.897 28.980 1.00 91.94 163 GLY A N 1
ATOM 1318 C CA . GLY A 1 163 ? -6.737 26.351 30.181 1.00 91.94 163 GLY A CA 1
ATOM 1319 C C . GLY A 1 163 ? -5.451 25.558 30.413 1.00 91.94 163 GLY A C 1
ATOM 1320 O O . GLY A 1 163 ? -5.496 24.339 30.515 1.00 91.94 163 GLY A O 1
ATOM 1321 N N . GLY A 1 164 ? -4.304 26.242 30.482 1.00 86.12 164 GLY A N 1
ATOM 1322 C CA . GLY A 1 164 ? -3.005 25.598 30.720 1.00 86.12 164 GLY A CA 1
ATOM 1323 C C . GLY A 1 164 ? -2.485 24.732 29.562 1.00 86.12 164 GLY A C 1
ATOM 1324 O O . GLY A 1 164 ? -1.540 23.972 29.760 1.00 86.12 164 GLY A O 1
ATOM 1325 N N . PHE A 1 165 ? -3.077 24.834 28.365 1.00 92.44 165 PHE A N 1
ATOM 1326 C CA . PHE A 1 165 ? -2.656 24.056 27.201 1.00 92.44 165 PHE A CA 1
ATOM 1327 C C . PHE A 1 165 ? -1.324 24.570 26.633 1.00 92.44 165 PHE A C 1
ATOM 1329 O O . PHE A 1 165 ? -1.253 25.664 26.068 1.00 92.44 165 PHE A O 1
ATOM 1336 N N . ASP A 1 166 ? -0.267 23.770 26.763 1.00 92.88 166 ASP A N 1
ATOM 1337 C CA . ASP A 1 166 ? 1.059 24.085 26.229 1.00 92.88 166 ASP A CA 1
ATOM 1338 C C . ASP A 1 166 ? 1.168 23.676 24.752 1.00 92.88 166 ASP A C 1
ATOM 1340 O O . ASP A 1 166 ? 1.460 22.525 24.409 1.00 92.88 166 ASP A O 1
ATOM 1344 N N . TYR A 1 167 ? 0.954 24.650 23.867 1.00 93.12 167 TYR A N 1
ATOM 1345 C CA . TYR A 1 167 ? 1.039 24.460 22.419 1.00 93.12 167 TYR A CA 1
ATOM 1346 C C . TYR A 1 167 ? 2.431 24.025 21.949 1.00 93.12 167 TYR A C 1
ATOM 1348 O O . TYR A 1 167 ? 2.531 23.229 21.019 1.00 93.12 167 TYR A O 1
ATOM 1356 N N . HIS A 1 168 ? 3.506 24.499 22.584 1.00 93.75 168 HIS A N 1
ATOM 1357 C CA . HIS A 1 168 ? 4.865 24.148 22.175 1.00 93.75 168 HIS A CA 1
ATOM 1358 C C . HIS A 1 168 ? 5.182 22.686 22.514 1.00 93.75 168 HIS A C 1
ATOM 1360 O O . HIS A 1 168 ? 5.729 21.942 21.695 1.00 93.75 168 HIS A O 1
ATOM 1366 N N . ARG A 1 169 ? 4.782 22.228 23.705 1.00 92.38 169 ARG A N 1
ATOM 1367 C CA . ARG A 1 169 ? 4.868 20.809 24.073 1.00 92.38 169 ARG A CA 1
ATOM 1368 C C . ARG A 1 169 ? 4.004 19.936 23.162 1.00 92.38 169 ARG A C 1
ATOM 1370 O O . ARG A 1 169 ? 4.438 18.846 22.770 1.00 92.38 169 ARG A O 1
ATOM 1377 N N . GLN A 1 170 ? 2.806 20.404 22.819 1.00 94.75 170 GLN A N 1
ATOM 1378 C CA . GLN A 1 170 ? 1.916 19.667 21.932 1.00 94.75 170 GLN A CA 1
ATOM 1379 C C . GLN A 1 170 ? 2.499 19.534 20.521 1.00 94.75 170 GLN A C 1
ATOM 1381 O O . GLN A 1 170 ? 2.460 18.444 19.955 1.00 94.75 170 GLN A O 1
ATOM 1386 N N . GLU A 1 171 ? 3.112 20.588 19.985 1.00 94.75 171 GLU A N 1
ATOM 1387 C CA . GLU A 1 171 ? 3.778 20.565 18.678 1.00 94.75 171 GLU A CA 1
ATOM 1388 C C . GLU A 1 171 ? 4.887 19.504 18.620 1.00 94.75 171 GLU A C 1
ATOM 1390 O O . GLU A 1 171 ? 4.963 18.714 17.679 1.00 94.75 171 GLU A O 1
ATOM 1395 N N . ASN A 1 172 ? 5.699 19.397 19.675 1.00 95.06 172 ASN A N 1
ATOM 1396 C CA . ASN A 1 172 ? 6.723 18.353 19.770 1.00 95.06 172 ASN A CA 1
ATOM 1397 C C . ASN A 1 172 ? 6.121 16.940 19.794 1.00 95.06 172 ASN A C 1
ATOM 1399 O O . ASN A 1 172 ? 6.675 16.007 19.206 1.00 95.06 172 ASN A O 1
ATOM 1403 N N . THR A 1 173 ? 4.974 16.775 20.451 1.00 95.25 173 THR A N 1
ATOM 1404 C CA . THR A 1 173 ? 4.276 15.486 20.521 1.00 95.25 173 THR A CA 1
ATOM 1405 C C . THR A 1 173 ? 3.657 15.116 19.173 1.00 95.25 173 THR A C 1
ATOM 1407 O O . THR A 1 173 ? 3.850 13.991 18.706 1.00 95.25 173 THR A O 1
ATOM 1410 N N . ASN A 1 174 ? 3.035 16.082 18.492 1.00 96.06 174 ASN A N 1
ATOM 1411 C CA . ASN A 1 174 ? 2.541 15.932 17.124 1.00 96.06 174 ASN A CA 1
ATOM 1412 C C . ASN A 1 174 ? 3.676 15.551 16.171 1.00 96.06 174 ASN A C 1
ATOM 1414 O O . ASN A 1 174 ? 3.535 14.603 15.404 1.00 96.06 174 ASN A O 1
ATOM 1418 N N . ARG A 1 175 ? 4.835 16.214 16.261 1.00 96.94 175 ARG A N 1
ATOM 1419 C CA . ARG A 1 175 ? 6.019 15.867 15.463 1.00 96.94 175 ARG A CA 1
ATOM 1420 C C . ARG A 1 175 ? 6.486 14.437 15.727 1.00 96.94 175 ARG A C 1
ATOM 1422 O O . ARG A 1 175 ? 6.825 13.720 14.792 1.00 96.94 175 ARG A O 1
ATOM 1429 N N . SER A 1 176 ? 6.470 13.988 16.984 1.00 96.19 176 SER A N 1
ATOM 1430 C CA . SER A 1 176 ? 6.794 12.596 17.318 1.00 96.19 176 SER A CA 1
ATOM 1431 C C . SER A 1 176 ? 5.826 11.607 16.661 1.00 96.19 176 SER A C 1
ATOM 1433 O O . SER A 1 176 ? 6.284 10.585 16.149 1.00 96.19 176 SER A O 1
ATOM 1435 N N . TYR A 1 177 ? 4.524 11.905 16.648 1.00 97.06 177 TYR A N 1
ATOM 1436 C CA . TYR A 1 177 ? 3.526 11.109 15.933 1.00 97.06 177 TYR A CA 1
ATOM 1437 C C . TYR A 1 177 ? 3.769 11.107 14.417 1.00 97.06 177 TYR A C 1
ATOM 1439 O O . TYR A 1 177 ? 3.852 10.029 13.831 1.00 97.06 177 TYR A O 1
ATOM 1447 N N . GLN A 1 178 ? 3.969 12.277 13.802 1.00 97.69 178 GLN A N 1
ATOM 1448 C CA . GLN A 1 178 ? 4.230 12.393 12.362 1.00 97.69 178 GLN A CA 1
ATOM 1449 C C . GLN A 1 178 ? 5.469 11.595 11.949 1.00 97.69 178 GLN A C 1
ATOM 1451 O O . GLN A 1 178 ? 5.403 10.798 11.019 1.00 97.69 178 GLN A O 1
ATOM 1456 N N . ASN A 1 179 ? 6.559 11.688 12.714 1.00 97.94 179 ASN A N 1
ATOM 1457 C CA . ASN A 1 179 ? 7.764 10.902 12.454 1.00 97.94 179 ASN A CA 1
ATOM 1458 C C . ASN A 1 179 ? 7.489 9.388 12.488 1.00 97.94 179 ASN A C 1
ATOM 1460 O O . ASN A 1 179 ? 8.024 8.649 11.665 1.00 97.94 179 ASN A O 1
ATOM 1464 N N . ARG A 1 180 ? 6.658 8.903 13.426 1.00 97.75 180 ARG A N 1
ATOM 1465 C CA . ARG A 1 180 ? 6.277 7.478 13.496 1.00 97.75 180 ARG A CA 1
ATOM 1466 C C . ARG A 1 180 ? 5.390 7.060 12.331 1.00 97.75 180 ARG A C 1
ATOM 1468 O O . ARG A 1 180 ? 5.596 5.977 11.786 1.00 97.75 180 ARG A O 1
ATOM 1475 N N . TYR A 1 181 ? 4.447 7.916 11.951 1.00 97.56 181 TYR A N 1
ATOM 1476 C CA . TYR A 1 181 ? 3.600 7.709 10.785 1.00 97.56 181 TYR A CA 1
ATOM 1477 C C . TYR A 1 181 ? 4.443 7.598 9.507 1.00 97.56 181 TYR A C 1
ATOM 1479 O O . TYR A 1 181 ? 4.359 6.605 8.787 1.00 97.56 181 TYR A O 1
ATOM 1487 N N . GLU A 1 182 ? 5.333 8.559 9.258 1.00 98.12 182 GLU A N 1
ATOM 1488 C CA . GLU A 1 182 ? 6.232 8.553 8.101 1.00 98.12 182 GLU A CA 1
ATOM 1489 C C . GLU A 1 182 ? 7.178 7.351 8.108 1.00 98.12 182 GLU A C 1
ATOM 1491 O O . GLU A 1 182 ? 7.358 6.700 7.080 1.00 98.12 182 GLU A O 1
ATOM 1496 N N . GLU A 1 183 ? 7.763 7.010 9.260 1.00 97.94 183 GLU A N 1
ATOM 1497 C CA . GLU A 1 183 ? 8.608 5.823 9.415 1.00 97.94 183 GLU A CA 1
ATOM 1498 C C . GLU A 1 183 ? 7.857 4.552 8.995 1.00 97.94 183 GLU A C 1
ATOM 1500 O O . GLU A 1 183 ? 8.395 3.723 8.255 1.00 97.94 183 GLU A O 1
ATOM 1505 N N . PHE A 1 184 ? 6.603 4.414 9.430 1.00 98.25 184 PHE A N 1
ATOM 1506 C CA . PHE A 1 184 ? 5.755 3.283 9.083 1.00 98.25 184 PHE A CA 1
ATOM 1507 C C . PHE A 1 184 ? 5.423 3.247 7.586 1.00 98.25 184 PHE A C 1
ATOM 1509 O O . PHE A 1 184 ? 5.620 2.213 6.940 1.00 98.25 184 PHE A O 1
ATOM 1516 N N . ARG A 1 185 ? 4.996 4.374 7.005 1.00 98.00 185 ARG A N 1
ATOM 1517 C CA . ARG A 1 185 ? 4.672 4.466 5.571 1.00 98.00 185 ARG A CA 1
ATOM 1518 C C . ARG A 1 185 ? 5.884 4.192 4.684 1.00 98.00 185 ARG A C 1
ATOM 1520 O O . ARG A 1 185 ? 5.791 3.392 3.754 1.00 98.00 185 ARG A O 1
ATOM 1527 N N . ASN A 1 186 ? 7.034 4.772 5.017 1.00 98.19 186 ASN A N 1
ATOM 1528 C CA . ASN A 1 186 ? 8.286 4.561 4.292 1.00 98.19 186 ASN A CA 1
ATOM 1529 C C . ASN A 1 186 ? 8.749 3.102 4.368 1.00 98.19 186 ASN A C 1
ATOM 1531 O O . ASN A 1 186 ? 9.217 2.544 3.374 1.00 98.19 186 ASN A O 1
ATOM 1535 N N . TRP A 1 187 ? 8.620 2.465 5.536 1.00 98.31 187 TRP A N 1
ATOM 1536 C CA . TRP A 1 187 ? 8.908 1.040 5.686 1.00 98.31 187 TRP A CA 1
ATOM 1537 C C . TRP A 1 187 ? 7.995 0.191 4.793 1.00 98.31 187 TRP A C 1
ATOM 1539 O O . TRP A 1 187 ? 8.498 -0.622 4.015 1.00 98.31 187 TRP A O 1
ATOM 1549 N N . ARG A 1 188 ? 6.678 0.427 4.843 1.00 97.94 188 ARG A N 1
ATOM 1550 C CA . ARG A 1 188 ? 5.692 -0.294 4.027 1.00 97.94 188 ARG A CA 1
ATOM 1551 C C . ARG A 1 188 ? 6.004 -0.170 2.537 1.00 97.94 188 ARG A C 1
ATOM 1553 O O . ARG A 1 188 ? 6.066 -1.184 1.845 1.00 97.94 188 ARG A O 1
ATOM 1560 N N . GLN A 1 189 ? 6.263 1.047 2.055 1.00 97.62 189 GLN A N 1
ATOM 1561 C CA . GLN A 1 189 ? 6.609 1.291 0.655 1.00 97.62 189 GLN A CA 1
ATOM 1562 C C . GLN A 1 189 ? 7.840 0.482 0.229 1.00 97.62 189 GLN A C 1
ATOM 1564 O O . GLN A 1 189 ? 7.795 -0.216 -0.783 1.00 97.62 189 GLN A O 1
ATOM 1569 N N . LYS A 1 190 ? 8.919 0.517 1.021 1.00 97.50 190 LYS A N 1
ATOM 1570 C CA . LYS A 1 190 ? 10.155 -0.223 0.721 1.00 97.50 190 LYS A CA 1
ATOM 1571 C C . LYS A 1 190 ? 9.927 -1.733 0.649 1.00 97.50 190 LYS A C 1
ATOM 1573 O O . LYS A 1 190 ? 10.462 -2.382 -0.248 1.00 97.50 190 LYS A O 1
ATOM 1578 N N . VAL A 1 191 ? 9.129 -2.290 1.563 1.00 96.50 191 VAL A N 1
ATOM 1579 C CA . VAL A 1 191 ? 8.796 -3.723 1.549 1.00 96.50 191 VAL A CA 1
ATOM 1580 C C . VAL A 1 191 ? 8.009 -4.080 0.288 1.00 96.50 191 VAL A C 1
ATOM 1582 O O . VAL A 1 191 ? 8.379 -5.014 -0.419 1.00 96.50 191 VAL A O 1
ATOM 1585 N N . LEU A 1 192 ? 6.970 -3.313 -0.048 1.00 95.56 192 LEU A N 1
ATOM 1586 C CA . LEU A 1 192 ? 6.149 -3.584 -1.231 1.00 95.56 192 LEU A CA 1
ATOM 1587 C C . LEU A 1 192 ? 6.930 -3.415 -2.539 1.00 95.56 192 LEU A C 1
ATOM 1589 O O . LEU A 1 192 ? 6.741 -4.194 -3.473 1.00 95.56 192 LEU A O 1
ATOM 1593 N N . GLU A 1 193 ? 7.840 -2.445 -2.618 1.00 95.62 193 GLU A N 1
ATOM 1594 C CA . GLU A 1 193 ? 8.756 -2.311 -3.753 1.00 95.62 193 GLU A CA 1
ATOM 1595 C C . GLU A 1 193 ? 9.686 -3.521 -3.882 1.00 95.62 193 GLU A C 1
ATOM 1597 O O . GLU A 1 193 ? 9.890 -4.015 -4.991 1.00 95.62 193 GLU A O 1
ATOM 1602 N N . ALA A 1 194 ? 10.211 -4.042 -2.770 1.00 94.25 194 ALA A N 1
ATOM 1603 C CA . ALA A 1 194 ? 11.033 -5.248 -2.783 1.00 94.25 194 ALA A CA 1
ATOM 1604 C C . ALA A 1 194 ? 10.235 -6.474 -3.257 1.00 94.25 194 ALA A C 1
ATOM 1606 O O . ALA A 1 194 ? 10.707 -7.217 -4.117 1.00 94.25 194 ALA A O 1
ATOM 1607 N N . VAL A 1 195 ? 9.002 -6.645 -2.772 1.00 92.75 195 VAL A N 1
ATOM 1608 C CA . VAL A 1 195 ? 8.090 -7.717 -3.205 1.00 92.75 195 VAL A CA 1
ATOM 1609 C C . VAL A 1 195 ? 7.785 -7.608 -4.698 1.00 92.75 195 VAL A C 1
ATOM 1611 O O . VAL A 1 195 ? 7.859 -8.602 -5.422 1.00 92.75 195 VAL A O 1
ATOM 1614 N N . ARG A 1 196 ? 7.509 -6.395 -5.196 1.00 90.56 196 ARG A N 1
ATOM 1615 C CA . ARG A 1 196 ? 7.325 -6.148 -6.633 1.00 90.56 196 ARG A CA 1
ATOM 1616 C C . ARG A 1 196 ? 8.569 -6.556 -7.411 1.00 90.56 196 ARG A C 1
ATOM 1618 O O . ARG A 1 196 ? 8.448 -7.370 -8.315 1.00 90.56 196 ARG A O 1
ATOM 1625 N N . ARG A 1 197 ? 9.760 -6.092 -7.022 1.00 89.69 197 ARG A N 1
ATOM 1626 C CA . ARG A 1 197 ? 11.024 -6.457 -7.688 1.00 89.69 197 ARG A CA 1
ATOM 1627 C C . ARG A 1 197 ? 11.257 -7.968 -7.713 1.00 89.69 197 ARG A C 1
ATOM 1629 O O . ARG A 1 197 ? 11.638 -8.487 -8.756 1.00 89.69 197 ARG A O 1
ATOM 1636 N N . LYS A 1 198 ? 10.978 -8.684 -6.616 1.00 88.00 198 LYS A N 1
ATOM 1637 C CA . LYS A 1 198 ? 11.051 -10.156 -6.578 1.00 88.00 198 LYS A CA 1
ATOM 1638 C C . LYS A 1 198 ? 10.085 -10.794 -7.578 1.00 88.00 198 LYS A C 1
ATOM 1640 O O . LYS A 1 198 ? 10.492 -11.665 -8.340 1.00 88.00 198 LYS A O 1
ATOM 1645 N N . LYS A 1 199 ? 8.834 -10.322 -7.638 1.00 86.06 199 LYS A N 1
ATOM 1646 C CA . LYS A 1 199 ? 7.847 -10.787 -8.628 1.00 86.06 199 LYS A CA 1
ATOM 1647 C C . LYS A 1 199 ? 8.283 -10.507 -10.065 1.00 86.06 199 LYS A C 1
ATOM 1649 O O . LYS A 1 199 ? 8.115 -11.359 -10.927 1.00 86.06 199 LYS A O 1
ATOM 1654 N N . GLU A 1 200 ? 8.861 -9.339 -10.338 1.00 82.56 200 GLU A N 1
ATOM 1655 C CA . GLU A 1 200 ? 9.390 -9.016 -11.668 1.00 82.56 200 GLU A CA 1
ATOM 1656 C C . GLU A 1 200 ? 10.602 -9.870 -12.037 1.00 82.56 200 GLU A C 1
ATOM 1658 O O . GLU A 1 200 ? 10.710 -10.322 -13.176 1.00 82.56 200 GLU A O 1
ATOM 1663 N N . ALA A 1 201 ? 11.487 -10.139 -11.078 1.00 81.38 201 ALA A N 1
ATOM 1664 C CA . ALA A 1 201 ? 12.621 -11.030 -11.270 1.00 81.38 201 ALA A CA 1
ATOM 1665 C C . ALA A 1 201 ? 12.164 -12.469 -11.555 1.00 81.38 201 ALA A C 1
ATOM 1667 O O . ALA A 1 201 ? 12.719 -13.098 -12.453 1.00 81.38 201 ALA A O 1
ATOM 1668 N N . ALA A 1 202 ? 11.114 -12.937 -10.877 1.00 79.06 202 ALA A N 1
ATOM 1669 C CA . ALA A 1 202 ? 10.528 -14.263 -11.061 1.00 79.06 202 ALA A CA 1
ATOM 1670 C C . ALA A 1 202 ? 9.689 -14.419 -12.344 1.00 79.06 202 ALA A C 1
ATOM 1672 O O . ALA A 1 202 ? 9.308 -15.541 -12.672 1.00 79.06 202 ALA A O 1
ATOM 1673 N N . ARG A 1 203 ? 9.391 -13.335 -13.085 1.00 77.12 203 ARG A N 1
ATOM 1674 C CA . ARG A 1 203 ? 8.698 -13.459 -14.379 1.00 77.12 203 ARG A CA 1
ATOM 1675 C C . ARG A 1 203 ? 9.520 -14.305 -15.357 1.00 77.12 203 ARG A C 1
ATOM 1677 O O . ARG A 1 203 ? 10.741 -14.098 -15.428 1.00 77.12 203 ARG A O 1
ATOM 1684 N N . PRO A 1 204 ? 8.869 -15.202 -16.124 1.00 81.38 204 PRO A N 1
ATOM 1685 C CA . PRO A 1 204 ? 9.554 -16.061 -17.076 1.00 81.38 204 PRO A CA 1
ATOM 1686 C C . PRO A 1 204 ? 10.312 -15.211 -18.093 1.00 81.38 204 PRO A C 1
ATOM 1688 O O . PRO A 1 204 ? 9.859 -14.141 -18.509 1.00 81.38 204 PRO A O 1
ATOM 1691 N N . GLU A 1 205 ? 11.493 -15.688 -18.476 1.00 74.56 205 GLU A N 1
ATOM 1692 C CA . GLU A 1 205 ? 12.390 -14.979 -19.390 1.00 74.56 205 GLU A CA 1
ATOM 1693 C C . GLU A 1 205 ? 11.706 -14.682 -20.733 1.00 74.56 205 GLU A C 1
ATOM 1695 O O . GLU A 1 205 ? 11.865 -13.595 -21.278 1.00 74.56 205 GLU A O 1
ATOM 1700 N N . GLU A 1 206 ? 10.818 -15.569 -21.188 1.00 75.44 206 GLU A N 1
ATOM 1701 C CA . GLU A 1 206 ? 9.994 -15.384 -22.388 1.00 75.44 206 GLU A CA 1
ATOM 1702 C C . GLU A 1 206 ? 9.073 -14.154 -22.321 1.00 75.44 206 GLU A C 1
ATOM 1704 O O . GLU A 1 206 ? 8.988 -13.398 -23.288 1.00 75.44 206 GLU A O 1
ATOM 1709 N N . GLU A 1 207 ? 8.421 -13.889 -21.182 1.00 82.19 207 GLU A N 1
ATOM 1710 C CA . GLU A 1 207 ? 7.557 -12.707 -21.025 1.00 82.19 207 GLU A CA 1
ATOM 1711 C C . GLU A 1 207 ? 8.393 -11.419 -21.016 1.00 82.19 207 GLU A C 1
ATOM 1713 O O . GLU A 1 207 ? 7.989 -10.393 -21.571 1.00 82.19 207 GLU A O 1
ATOM 1718 N N . LYS A 1 208 ? 9.596 -11.472 -20.426 1.00 79.88 208 LYS A N 1
ATOM 1719 C CA . LYS A 1 208 ? 10.545 -10.350 -20.448 1.00 79.88 208 LYS A CA 1
ATOM 1720 C C . LYS A 1 208 ? 11.010 -10.061 -21.875 1.00 79.88 208 LYS A C 1
ATOM 1722 O O . LYS A 1 208 ? 10.987 -8.898 -22.281 1.00 79.88 208 LYS A O 1
ATOM 1727 N N . LEU A 1 209 ? 11.360 -11.100 -22.634 1.00 82.00 209 LEU A N 1
ATOM 1728 C CA . LEU A 1 209 ? 11.759 -10.994 -24.038 1.00 82.00 209 LEU A CA 1
ATOM 1729 C C . LEU A 1 209 ? 10.617 -10.460 -24.907 1.00 82.00 209 LEU A C 1
ATOM 1731 O O . LEU A 1 209 ? 10.838 -9.569 -25.725 1.00 82.00 209 LEU A O 1
ATOM 1735 N N . GLU A 1 210 ? 9.385 -10.929 -24.703 1.00 86.88 210 GLU A N 1
ATOM 1736 C CA . GLU A 1 210 ? 8.229 -10.441 -25.457 1.00 86.88 210 GLU A CA 1
ATOM 1737 C C . GLU A 1 210 ? 7.926 -8.974 -25.128 1.00 86.88 210 GLU A C 1
ATOM 1739 O O . GLU A 1 210 ? 7.726 -8.159 -26.028 1.00 86.88 210 GLU A O 1
ATOM 1744 N N . LYS A 1 211 ? 7.976 -8.577 -23.852 1.00 87.44 211 LYS A N 1
ATOM 1745 C CA . LYS A 1 211 ? 7.793 -7.174 -23.454 1.00 87.44 211 LYS A CA 1
ATOM 1746 C C . LYS A 1 211 ? 8.895 -6.264 -24.012 1.00 87.44 211 LYS A C 1
ATOM 1748 O O . LYS A 1 211 ? 8.600 -5.149 -24.466 1.00 87.44 211 LYS A O 1
ATOM 1753 N N . ALA A 1 212 ? 10.147 -6.724 -23.991 1.00 88.31 212 ALA A N 1
ATOM 1754 C CA . ALA A 1 212 ? 11.279 -6.023 -24.591 1.00 88.31 212 ALA A CA 1
ATOM 1755 C C . ALA A 1 212 ? 11.085 -5.868 -26.106 1.00 88.31 212 ALA A C 1
ATOM 1757 O O . ALA A 1 212 ? 11.187 -4.756 -26.631 1.00 88.31 212 ALA A O 1
ATOM 1758 N N . TRP A 1 213 ? 10.684 -6.946 -26.787 1.00 93.50 213 TRP A N 1
ATOM 1759 C CA . TRP A 1 213 ? 10.356 -6.938 -28.208 1.00 93.50 213 TRP A CA 1
ATOM 1760 C C . TRP A 1 213 ? 9.224 -5.965 -28.542 1.00 93.50 213 TRP A C 1
ATOM 1762 O O . TRP A 1 213 ? 9.381 -5.148 -29.442 1.00 93.50 213 TRP A O 1
ATOM 1772 N N . GLN A 1 214 ? 8.105 -5.979 -27.814 1.00 93.12 214 GLN A N 1
ATOM 1773 C CA . GLN A 1 214 ? 6.981 -5.072 -28.079 1.00 93.12 214 GLN A CA 1
ATOM 1774 C C . GLN A 1 214 ? 7.365 -3.598 -27.906 1.00 93.12 214 GLN A C 1
ATOM 1776 O O . GLN A 1 214 ? 6.922 -2.736 -28.670 1.00 93.12 214 GLN A O 1
ATOM 1781 N N . THR A 1 215 ? 8.216 -3.299 -26.923 1.00 93.81 215 THR A N 1
ATOM 1782 C CA . THR A 1 215 ? 8.741 -1.945 -26.710 1.00 93.81 215 THR A CA 1
ATOM 1783 C C . THR A 1 215 ? 9.642 -1.525 -27.868 1.00 93.81 215 THR A C 1
ATOM 1785 O O . THR A 1 215 ? 9.413 -0.476 -28.470 1.00 93.81 215 THR A O 1
ATOM 1788 N N . LEU A 1 216 ? 10.594 -2.381 -28.250 1.00 95.25 216 LEU A N 1
ATOM 1789 C CA . LEU A 1 216 ? 11.483 -2.140 -29.383 1.00 95.25 216 LEU A CA 1
ATOM 1790 C C . LEU A 1 216 ? 10.703 -2.000 -30.699 1.00 95.25 216 LEU A C 1
ATOM 1792 O O . LEU A 1 216 ? 10.940 -1.071 -31.465 1.00 95.25 216 LEU A O 1
ATOM 1796 N N . LYS A 1 217 ? 9.721 -2.869 -30.946 1.00 96.06 217 LYS A N 1
ATOM 1797 C CA . LYS A 1 217 ? 8.857 -2.839 -32.129 1.00 96.06 217 LYS A CA 1
ATOM 1798 C C . LYS A 1 217 ? 8.099 -1.519 -32.239 1.00 96.06 217 LYS A C 1
ATOM 1800 O O . LYS A 1 217 ? 8.034 -0.956 -33.329 1.00 96.06 217 LYS A O 1
ATOM 1805 N N . ARG A 1 218 ? 7.549 -1.001 -31.132 1.00 96.25 218 ARG A N 1
ATOM 1806 C CA . ARG A 1 218 ? 6.866 0.306 -31.103 1.00 96.25 218 ARG A CA 1
ATOM 1807 C C . ARG A 1 218 ? 7.815 1.440 -31.489 1.00 96.25 218 ARG A C 1
ATOM 1809 O O . ARG A 1 218 ? 7.455 2.282 -32.309 1.00 96.25 218 ARG A O 1
ATOM 1816 N N . ASP A 1 219 ? 9.022 1.427 -30.940 1.00 94.56 219 ASP A N 1
ATOM 1817 C CA . ASP A 1 219 ? 10.050 2.432 -31.204 1.00 94.56 219 ASP A CA 1
ATOM 1818 C C . ASP A 1 219 ? 10.545 2.409 -32.654 1.00 94.56 219 ASP A C 1
ATOM 1820 O O . ASP A 1 219 ? 10.689 3.462 -33.286 1.00 94.56 219 ASP A O 1
ATOM 1824 N N . ILE A 1 220 ? 10.786 1.207 -33.187 1.00 95.31 220 ILE A N 1
ATOM 1825 C CA . ILE A 1 220 ? 11.165 0.998 -34.584 1.00 95.31 220 ILE A CA 1
ATOM 1826 C C . ILE A 1 220 ? 10.036 1.474 -35.492 1.00 95.31 220 ILE A C 1
ATOM 1828 O O . ILE A 1 220 ? 10.295 2.243 -36.412 1.00 95.31 220 ILE A O 1
ATOM 1832 N N . LYS A 1 221 ? 8.793 1.063 -35.214 1.00 95.44 221 LYS A N 1
ATOM 1833 C CA . LYS A 1 221 ? 7.620 1.455 -35.998 1.00 95.44 221 LYS A CA 1
ATOM 1834 C C . LYS A 1 221 ? 7.460 2.973 -36.036 1.00 95.44 221 LYS A C 1
ATOM 1836 O O . LYS A 1 221 ? 7.403 3.530 -37.119 1.00 95.44 221 LYS A O 1
ATOM 1841 N N . SER A 1 222 ? 7.483 3.643 -34.884 1.00 94.69 222 SER A N 1
ATOM 1842 C CA . SER A 1 222 ? 7.389 5.108 -34.804 1.00 94.69 222 SER A CA 1
ATOM 1843 C C . SER A 1 222 ? 8.471 5.808 -35.644 1.00 94.69 222 SER A C 1
ATOM 1845 O O . SER A 1 222 ? 8.194 6.733 -36.412 1.00 94.69 222 SER A O 1
ATOM 1847 N N . SER A 1 223 ? 9.709 5.310 -35.573 1.00 94.50 223 SER A N 1
ATOM 1848 C CA . SER A 1 223 ? 10.827 5.852 -36.354 1.00 94.50 223 SER A CA 1
ATOM 1849 C C . SER A 1 223 ? 10.677 5.573 -37.857 1.00 94.50 223 SER A C 1
ATOM 1851 O O . SER A 1 223 ? 10.990 6.433 -38.678 1.00 94.50 223 SER A O 1
ATOM 1853 N N . ALA A 1 224 ? 10.182 4.392 -38.230 1.00 93.44 224 ALA A N 1
ATOM 1854 C CA . ALA A 1 224 ? 9.956 3.978 -39.612 1.00 93.44 224 ALA A CA 1
ATOM 1855 C C . ALA A 1 224 ? 8.775 4.719 -40.262 1.00 93.44 224 ALA A C 1
ATOM 1857 O O . ALA A 1 224 ? 8.895 5.162 -41.405 1.00 93.44 224 ALA A O 1
ATOM 1858 N N . ASP A 1 225 ? 7.681 4.915 -39.523 1.00 93.00 225 ASP A N 1
ATOM 1859 C CA . ASP A 1 225 ? 6.527 5.727 -39.921 1.00 93.00 225 ASP A CA 1
ATOM 1860 C C . ASP A 1 225 ? 6.978 7.178 -40.173 1.00 93.00 225 ASP A C 1
ATOM 1862 O O . ASP A 1 225 ? 6.664 7.759 -41.211 1.00 93.00 225 ASP A O 1
ATOM 1866 N N . THR A 1 226 ? 7.814 7.735 -39.286 1.00 92.25 226 THR A N 1
ATOM 1867 C CA . THR A 1 226 ? 8.370 9.090 -39.455 1.00 92.25 226 THR A CA 1
ATOM 1868 C C . THR A 1 226 ? 9.266 9.198 -40.693 1.00 92.25 226 THR A C 1
ATOM 1870 O O . THR A 1 226 ? 9.151 10.153 -41.459 1.00 92.25 226 THR A O 1
ATOM 1873 N N . ILE A 1 227 ? 10.137 8.212 -40.943 1.00 92.19 227 ILE A N 1
ATOM 1874 C CA . ILE A 1 227 ? 10.965 8.167 -42.163 1.00 92.19 227 ILE A CA 1
ATOM 1875 C C . ILE A 1 227 ? 10.089 8.108 -43.412 1.00 92.19 227 ILE A C 1
ATOM 1877 O O . ILE A 1 227 ? 10.356 8.822 -44.378 1.00 92.19 227 ILE A O 1
ATOM 1881 N N . HIS A 1 228 ? 9.043 7.282 -43.386 1.00 91.62 228 HIS A N 1
ATOM 1882 C CA . HIS A 1 228 ? 8.102 7.185 -44.489 1.00 91.62 228 HIS A CA 1
ATOM 1883 C C . HIS A 1 228 ? 7.399 8.526 -44.742 1.00 91.62 228 HIS A C 1
ATOM 1885 O O . HIS A 1 228 ? 7.348 8.962 -45.888 1.00 91.62 228 HIS A O 1
ATOM 1891 N N . GLY A 1 229 ? 6.952 9.215 -43.688 1.00 90.75 229 GLY A N 1
ATOM 1892 C CA . GLY A 1 229 ? 6.350 10.549 -43.773 1.00 90.75 229 GLY A CA 1
ATOM 1893 C C . GLY A 1 229 ? 7.292 11.617 -44.340 1.00 90.75 229 GLY A C 1
ATOM 1894 O O . GLY A 1 229 ? 6.861 12.481 -45.101 1.00 90.75 229 GLY A O 1
ATOM 1895 N N . ILE A 1 230 ? 8.592 11.555 -44.030 1.00 90.31 230 ILE A N 1
ATOM 1896 C CA . ILE A 1 230 ? 9.604 12.430 -44.651 1.00 90.31 230 ILE A CA 1
ATOM 1897 C C . ILE A 1 230 ? 9.739 12.104 -46.143 1.00 90.31 230 ILE A C 1
ATOM 1899 O O . ILE A 1 230 ? 9.758 13.003 -46.981 1.00 90.31 230 ILE A O 1
ATOM 1903 N N . ASP A 1 231 ? 9.813 10.816 -46.482 1.00 88.81 231 ASP A N 1
ATOM 1904 C CA . ASP A 1 231 ? 10.006 10.348 -47.856 1.00 88.81 231 ASP A CA 1
ATOM 1905 C C . ASP A 1 231 ? 8.789 10.635 -48.761 1.00 88.81 231 ASP A C 1
ATOM 1907 O O . ASP A 1 231 ? 8.960 10.790 -49.970 1.00 88.81 231 ASP A O 1
ATOM 1911 N N . THR A 1 232 ? 7.582 10.755 -48.196 1.00 88.69 232 THR A N 1
ATOM 1912 C CA . THR A 1 232 ? 6.351 11.158 -48.902 1.00 88.69 232 THR A CA 1
ATOM 1913 C C . THR A 1 232 ? 6.072 12.663 -48.852 1.00 88.69 232 THR A C 1
ATOM 1915 O O . THR A 1 232 ? 5.120 13.123 -49.481 1.00 88.69 232 THR A O 1
ATOM 1918 N N . GLY A 1 233 ? 6.885 13.443 -48.131 1.00 85.00 233 GLY A N 1
ATOM 1919 C CA . GLY A 1 233 ? 6.720 14.893 -47.983 1.00 85.00 233 GLY A CA 1
ATOM 1920 C C . GLY A 1 233 ? 5.656 15.331 -46.966 1.00 85.00 233 GLY A C 1
ATOM 1921 O O . GLY A 1 233 ? 5.376 16.524 -46.873 1.00 85.00 233 GLY A O 1
ATOM 1922 N N . GLN A 1 234 ? 5.083 14.400 -46.193 1.00 85.50 234 GLN A N 1
ATOM 1923 C CA . GLN A 1 234 ? 4.105 14.670 -45.129 1.00 85.50 234 GLN A CA 1
ATOM 1924 C C . GLN A 1 234 ? 4.747 15.255 -43.860 1.00 85.50 234 GLN A C 1
ATOM 1926 O O . GLN A 1 234 ? 4.116 16.035 -43.151 1.00 85.50 234 GLN A O 1
ATOM 1931 N N . CYS A 1 235 ? 6.003 14.901 -43.572 1.00 79.44 235 CYS A N 1
ATOM 1932 C CA . CYS A 1 235 ? 6.752 15.387 -42.413 1.00 79.44 235 CYS A CA 1
ATOM 1933 C C . CYS A 1 235 ? 7.908 16.287 -42.871 1.00 79.44 235 CYS A C 1
ATOM 1935 O O . CYS A 1 235 ? 8.967 15.799 -43.266 1.00 79.44 235 CYS A O 1
ATOM 1937 N N . GLN A 1 236 ? 7.712 17.605 -42.817 1.00 76.88 236 GLN A N 1
ATOM 1938 C CA . GLN A 1 236 ? 8.720 18.597 -43.210 1.00 76.88 236 GLN A CA 1
ATOM 1939 C C . GLN A 1 236 ? 9.574 19.037 -42.008 1.00 76.88 236 GLN A C 1
ATOM 1941 O O . GLN A 1 236 ? 9.097 19.070 -40.878 1.00 76.88 236 GLN A O 1
ATOM 1946 N N . GLY A 1 237 ? 10.850 19.366 -42.243 1.00 79.81 237 GLY A N 1
ATOM 1947 C CA . GLY A 1 237 ? 11.772 19.877 -41.212 1.00 79.81 237 GLY A CA 1
ATOM 1948 C C . GLY A 1 237 ? 12.560 18.819 -40.426 1.00 79.81 237 GLY A C 1
ATOM 1949 O O . GLY A 1 237 ? 13.446 19.170 -39.650 1.00 79.81 237 GLY A O 1
ATOM 1950 N N . TYR A 1 238 ? 12.305 17.529 -40.653 1.00 83.88 238 TYR A N 1
ATOM 1951 C CA . TYR A 1 238 ? 13.015 16.430 -39.995 1.00 83.88 238 TYR A CA 1
ATOM 1952 C C . TYR A 1 238 ? 14.076 15.788 -40.897 1.00 83.88 238 TYR A C 1
ATOM 1954 O O . TYR A 1 238 ? 13.866 15.586 -42.092 1.00 83.88 238 TYR A O 1
ATOM 1962 N N . ASN A 1 239 ? 15.221 15.408 -40.318 1.00 88.38 239 ASN A N 1
ATOM 1963 C CA . ASN A 1 239 ? 16.281 14.716 -41.051 1.00 88.38 239 ASN A CA 1
ATOM 1964 C C . ASN A 1 239 ? 16.105 13.191 -40.973 1.00 88.38 239 ASN A C 1
ATOM 1966 O O . ASN A 1 239 ? 16.266 12.583 -39.913 1.00 88.38 239 ASN A O 1
ATOM 1970 N N . ARG A 1 240 ? 15.859 12.567 -42.129 1.00 91.81 240 ARG A N 1
ATOM 1971 C CA . ARG A 1 240 ? 15.729 11.112 -42.308 1.00 91.81 240 ARG A CA 1
ATOM 1972 C C . ARG A 1 240 ? 16.852 10.308 -41.641 1.00 91.81 240 ARG A C 1
ATOM 1974 O O . ARG A 1 240 ? 16.590 9.259 -41.056 1.00 91.81 240 ARG A O 1
ATOM 1981 N N . ALA A 1 241 ? 18.098 10.780 -41.719 1.00 91.19 241 ALA A N 1
ATOM 1982 C CA . ALA A 1 241 ? 19.259 10.057 -41.200 1.00 91.19 241 ALA A CA 1
ATOM 1983 C C . ALA A 1 241 ? 19.215 9.860 -39.674 1.00 91.19 241 ALA A C 1
ATOM 1985 O O . ALA A 1 241 ? 19.715 8.847 -39.187 1.00 91.19 241 ALA A O 1
ATOM 1986 N N . LEU A 1 242 ? 18.581 10.778 -38.934 1.00 92.81 242 LEU A N 1
ATOM 1987 C CA . LEU A 1 242 ? 18.466 10.708 -37.472 1.00 92.81 242 LEU A CA 1
ATOM 1988 C C . LEU A 1 242 ? 17.568 9.555 -37.013 1.00 92.81 242 LEU A C 1
ATOM 1990 O O . LEU A 1 242 ? 17.844 8.897 -36.015 1.00 92.81 242 LEU A O 1
ATOM 1994 N N . PHE A 1 243 ? 16.503 9.270 -37.757 1.00 93.50 243 PHE A N 1
ATOM 1995 C CA . PHE A 1 243 ? 15.608 8.160 -37.434 1.00 93.50 243 PHE A CA 1
ATOM 1996 C C . PHE A 1 243 ? 16.225 6.817 -37.828 1.00 93.50 243 PHE A C 1
ATOM 1998 O O . PHE A 1 243 ? 16.091 5.840 -37.094 1.00 93.50 243 PHE A O 1
ATOM 2005 N N . VAL A 1 244 ? 16.978 6.775 -38.935 1.00 94.19 244 VAL A N 1
ATOM 2006 C CA . VAL A 1 244 ? 17.744 5.582 -39.328 1.00 94.19 244 VAL A CA 1
ATOM 2007 C C . VAL A 1 244 ? 18.818 5.267 -38.285 1.00 94.19 244 VAL A C 1
ATOM 2009 O O . VAL A 1 244 ? 18.957 4.111 -37.886 1.00 94.19 244 VAL A O 1
ATOM 2012 N N . SER A 1 245 ? 19.555 6.276 -37.807 1.00 93.56 245 SER A N 1
ATOM 2013 C CA . SER A 1 245 ? 20.550 6.081 -36.748 1.00 93.56 245 SER A CA 1
ATOM 2014 C C . SER A 1 245 ? 19.903 5.696 -35.418 1.00 93.56 245 SER A C 1
ATOM 2016 O O . SER A 1 245 ? 20.440 4.840 -34.723 1.00 93.56 245 SER A O 1
ATOM 2018 N N . SER A 1 246 ? 18.729 6.243 -35.090 1.00 95.12 246 SER A N 1
ATOM 2019 C CA . SER A 1 246 ? 17.967 5.864 -33.894 1.00 95.12 246 SER A CA 1
ATOM 2020 C C . SER A 1 246 ? 17.571 4.385 -33.902 1.00 95.12 246 SER A C 1
ATOM 2022 O O . SER A 1 246 ? 17.885 3.671 -32.950 1.00 95.12 246 SER A O 1
ATOM 2024 N N . ILE A 1 247 ? 16.967 3.893 -34.995 1.00 94.75 247 ILE A N 1
ATOM 2025 C CA . ILE A 1 247 ? 16.621 2.468 -35.154 1.00 94.75 247 ILE A CA 1
ATOM 2026 C C . ILE A 1 247 ? 17.873 1.603 -35.004 1.00 94.75 247 ILE A C 1
ATOM 2028 O O . ILE A 1 247 ? 17.895 0.649 -34.228 1.00 94.75 247 ILE A O 1
ATOM 2032 N N . LEU A 1 248 ? 18.935 1.966 -35.722 1.00 94.69 248 LEU A N 1
ATOM 2033 C CA . LEU A 1 248 ?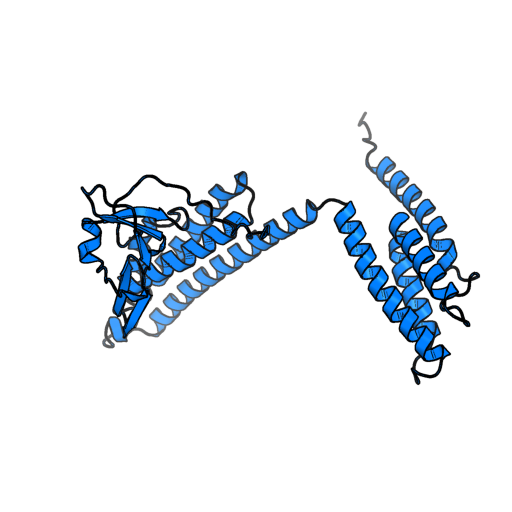 20.183 1.224 -35.723 1.00 94.69 248 LEU A CA 1
ATOM 2034 C C . LEU A 1 248 ? 20.814 1.157 -34.331 1.00 94.69 248 LEU A C 1
ATOM 2036 O O . LEU A 1 248 ? 21.215 0.077 -33.913 1.00 94.69 248 LEU A O 1
ATOM 2040 N N . ASN A 1 249 ? 20.884 2.274 -33.607 1.00 95.25 249 ASN A N 1
ATOM 2041 C CA . ASN A 1 249 ? 21.473 2.326 -32.271 1.00 95.25 249 ASN A CA 1
ATOM 2042 C C . ASN A 1 249 ? 20.660 1.495 -31.276 1.00 95.25 249 ASN A C 1
ATOM 2044 O O . ASN A 1 249 ? 21.244 0.696 -30.550 1.00 95.25 249 ASN A O 1
ATOM 2048 N N . LYS A 1 250 ? 19.325 1.616 -31.295 1.00 94.38 250 LYS A N 1
ATOM 2049 C CA . LYS A 1 250 ? 18.442 0.837 -30.415 1.00 94.38 250 LYS A CA 1
ATOM 2050 C C . LYS A 1 250 ? 18.605 -0.665 -30.639 1.00 94.38 250 LYS A C 1
ATOM 2052 O O . LYS A 1 250 ? 18.801 -1.393 -29.676 1.00 94.38 250 LYS A O 1
ATOM 2057 N N . VAL A 1 251 ? 18.594 -1.132 -31.891 1.00 95.31 251 VAL A N 1
ATOM 2058 C CA . VAL A 1 251 ? 18.780 -2.565 -32.201 1.00 95.31 251 VAL A CA 1
ATOM 2059 C C . VAL A 1 251 ? 20.223 -3.019 -31.946 1.00 95.31 251 VAL A C 1
ATOM 2061 O O . VAL A 1 251 ? 20.442 -4.144 -31.504 1.00 95.31 251 VAL A O 1
ATOM 2064 N N . SER A 1 252 ? 21.215 -2.142 -32.139 1.00 93.12 252 SER A N 1
ATOM 2065 C CA . SER A 1 252 ? 22.619 -2.449 -31.824 1.00 93.12 252 SER A CA 1
ATOM 2066 C C . SER A 1 252 ? 22.840 -2.694 -30.332 1.00 93.12 252 SER A C 1
ATOM 2068 O O . SER A 1 252 ? 23.675 -3.522 -29.984 1.00 93.12 252 SER A O 1
ATOM 2070 N N . THR A 1 253 ? 22.097 -2.026 -29.444 1.00 93.19 253 THR A N 1
ATOM 2071 C CA . THR A 1 253 ? 22.152 -2.300 -27.998 1.00 93.19 253 THR A CA 1
ATOM 2072 C C . THR A 1 253 ? 21.796 -3.757 -27.696 1.00 93.19 253 THR A C 1
ATOM 2074 O O . THR A 1 253 ? 22.571 -4.440 -27.035 1.00 93.19 253 THR A O 1
ATOM 2077 N N . PHE A 1 254 ? 20.695 -4.262 -28.258 1.00 92.50 254 PHE A N 1
ATOM 2078 C CA . PHE A 1 254 ? 20.294 -5.669 -28.123 1.00 92.50 254 PHE A CA 1
ATOM 2079 C C . PHE A 1 254 ? 21.320 -6.631 -28.739 1.00 92.50 254 PHE A C 1
ATOM 2081 O O . PHE A 1 254 ? 21.639 -7.668 -28.158 1.00 92.50 254 PHE A O 1
ATOM 2088 N N . ALA A 1 255 ? 21.907 -6.262 -29.883 1.00 92.38 255 ALA A N 1
ATOM 2089 C CA . ALA A 1 255 ? 22.955 -7.061 -30.511 1.00 92.38 255 ALA A CA 1
ATOM 2090 C C . ALA A 1 255 ? 24.227 -7.142 -29.647 1.00 92.38 255 ALA A C 1
ATOM 2092 O O . ALA A 1 255 ? 24.803 -8.216 -29.496 1.00 92.38 255 ALA A O 1
ATOM 2093 N N . ASN A 1 256 ? 24.636 -6.044 -29.010 1.00 92.31 256 ASN A N 1
ATOM 2094 C CA . ASN A 1 256 ? 25.787 -6.033 -28.104 1.00 92.31 256 ASN A CA 1
ATOM 2095 C C . ASN A 1 256 ? 25.562 -6.879 -26.839 1.00 92.31 256 ASN A C 1
ATOM 2097 O O . ASN A 1 256 ? 26.529 -7.389 -26.279 1.00 92.31 256 ASN A O 1
ATOM 2101 N N . HIS A 1 257 ? 24.311 -7.057 -26.408 1.00 89.56 257 HIS A N 1
ATOM 2102 C CA . HIS A 1 257 ? 23.949 -7.939 -25.292 1.00 89.56 257 HIS A CA 1
ATOM 2103 C C . HIS A 1 257 ? 23.814 -9.420 -25.694 1.00 89.56 257 HIS A C 1
ATOM 2105 O O . HIS A 1 257 ? 23.645 -10.275 -24.829 1.00 89.56 257 HIS A O 1
ATOM 2111 N N . GLY A 1 258 ? 23.902 -9.748 -26.988 1.00 87.75 258 GLY A N 1
ATOM 2112 C CA . GLY A 1 258 ? 23.755 -11.119 -27.484 1.00 87.75 258 GLY A CA 1
ATOM 2113 C C . GLY A 1 258 ? 22.306 -11.616 -27.574 1.00 87.75 258 GLY A C 1
ATOM 2114 O O . GLY A 1 258 ? 22.083 -12.826 -27.631 1.00 87.75 258 GLY A O 1
ATOM 2115 N N . GLU A 1 259 ? 21.323 -10.709 -27.609 1.00 89.88 259 GLU A N 1
ATOM 2116 C CA . GLU A 1 259 ? 19.887 -11.020 -27.705 1.00 89.88 259 GLU A CA 1
ATOM 2117 C C . GLU A 1 259 ? 19.471 -11.302 -29.164 1.00 89.88 259 GLU A C 1
ATOM 2119 O O . GLU A 1 259 ? 18.762 -10.525 -29.811 1.00 89.88 259 GLU A O 1
ATOM 2124 N N . VAL A 1 260 ? 19.957 -12.420 -29.712 1.00 91.31 260 VAL A N 1
ATOM 2125 C CA . VAL A 1 260 ? 19.829 -12.792 -31.136 1.00 91.31 260 VAL A CA 1
ATOM 2126 C C . VAL A 1 260 ? 18.369 -12.839 -31.594 1.00 91.31 260 VAL A C 1
ATOM 2128 O O . VAL A 1 260 ? 18.036 -12.364 -32.680 1.00 91.31 260 VAL A O 1
ATOM 2131 N N . GLU A 1 261 ? 17.485 -13.388 -30.768 1.00 91.12 261 GLU A N 1
ATOM 2132 C CA . GLU A 1 261 ? 16.081 -13.621 -31.091 1.00 91.12 261 GLU A CA 1
ATOM 2133 C C . GLU A 1 261 ? 15.319 -12.298 -31.296 1.00 91.12 261 GLU A C 1
ATOM 2135 O O . GLU A 1 261 ? 14.552 -12.163 -32.253 1.00 91.12 261 GLU A O 1
ATOM 2140 N N . ILE A 1 262 ? 15.578 -11.286 -30.461 1.00 92.75 262 ILE A N 1
ATOM 2141 C CA . ILE A 1 262 ? 14.977 -9.947 -30.586 1.00 92.75 262 ILE A CA 1
ATOM 2142 C C . ILE A 1 262 ? 15.535 -9.212 -31.808 1.00 92.75 262 ILE A C 1
ATOM 2144 O O . ILE A 1 262 ? 14.783 -8.567 -32.544 1.00 92.75 262 ILE A O 1
ATOM 2148 N N . VAL A 1 263 ? 16.840 -9.333 -32.062 1.00 94.12 263 VAL A N 1
ATOM 2149 C CA . VAL A 1 263 ? 17.496 -8.683 -33.205 1.00 94.12 263 VAL A CA 1
ATOM 2150 C C . VAL A 1 263 ? 16.995 -9.256 -34.533 1.00 94.12 263 VAL A C 1
ATOM 2152 O O . VAL A 1 263 ? 16.702 -8.485 -35.447 1.00 94.12 263 VAL A O 1
ATOM 2155 N N . ARG A 1 264 ? 16.820 -10.581 -34.637 1.00 94.44 264 ARG A N 1
ATOM 2156 C CA . ARG A 1 264 ? 16.227 -11.221 -35.825 1.00 94.44 264 ARG A CA 1
ATOM 2157 C C . ARG A 1 264 ? 14.809 -10.713 -36.082 1.00 94.44 264 ARG A C 1
ATOM 2159 O O . ARG A 1 264 ? 14.544 -10.207 -37.168 1.00 94.44 264 ARG A O 1
ATOM 2166 N N . ARG A 1 265 ? 13.952 -10.694 -35.052 1.00 95.06 265 ARG A N 1
ATOM 2167 C CA . ARG A 1 265 ? 12.594 -10.128 -35.154 1.00 95.06 265 ARG A CA 1
ATOM 2168 C C . ARG A 1 265 ? 12.597 -8.665 -35.613 1.00 95.06 265 ARG A C 1
ATOM 2170 O O . ARG A 1 265 ? 11.734 -8.267 -36.394 1.00 95.06 265 ARG A O 1
ATOM 2177 N N . ALA A 1 266 ? 13.557 -7.854 -35.161 1.00 95.19 266 ALA A N 1
ATOM 2178 C CA . ALA A 1 266 ? 13.694 -6.459 -35.589 1.00 95.19 266 ALA A CA 1
ATOM 2179 C C . ALA A 1 266 ? 14.058 -6.334 -37.077 1.00 95.19 266 ALA A C 1
ATOM 2181 O O . ALA A 1 266 ? 13.517 -5.470 -37.774 1.00 95.19 266 ALA A O 1
ATOM 2182 N N . VAL A 1 267 ? 14.957 -7.195 -37.561 1.00 95.12 267 VAL A N 1
ATOM 2183 C CA . VAL A 1 267 ? 15.343 -7.255 -38.975 1.00 95.12 267 VAL A CA 1
ATOM 2184 C C . VAL A 1 267 ? 14.177 -7.719 -39.842 1.00 95.12 267 VAL A C 1
ATOM 2186 O O . VAL A 1 267 ? 13.891 -7.070 -40.851 1.00 95.12 267 VAL A O 1
ATOM 2189 N N . ASP A 1 268 ? 13.462 -8.762 -39.426 1.00 95.00 268 ASP A N 1
ATOM 2190 C CA . ASP A 1 268 ? 12.274 -9.262 -40.123 1.00 95.00 268 ASP A CA 1
ATOM 2191 C C . ASP A 1 268 ? 11.198 -8.174 -40.211 1.00 95.00 268 ASP A C 1
ATOM 2193 O O . ASP A 1 268 ? 10.706 -7.868 -41.296 1.00 95.00 268 ASP A O 1
ATOM 2197 N N . PHE A 1 269 ? 10.922 -7.480 -39.101 1.00 95.50 269 PHE A N 1
ATOM 2198 C CA . PHE A 1 269 ? 9.946 -6.391 -39.061 1.00 95.50 269 PHE A CA 1
ATOM 2199 C C . PHE A 1 269 ? 10.290 -5.241 -40.019 1.00 95.50 269 PHE A C 1
ATOM 2201 O O . PHE A 1 269 ? 9.418 -4.761 -40.743 1.00 95.50 269 PHE A O 1
ATOM 2208 N N . ILE A 1 270 ? 11.552 -4.797 -40.063 1.00 94.12 270 ILE A N 1
ATOM 2209 C CA . ILE A 1 270 ? 11.991 -3.764 -41.017 1.00 94.12 270 ILE A CA 1
ATOM 2210 C C . ILE A 1 270 ? 11.943 -4.276 -42.458 1.00 94.12 270 ILE A C 1
ATOM 2212 O O . ILE A 1 270 ? 11.625 -3.505 -43.361 1.00 94.12 270 ILE A O 1
ATOM 2216 N N . SER A 1 271 ? 12.232 -5.555 -42.688 1.00 93.12 271 SER A N 1
ATOM 2217 C CA . SER A 1 271 ? 12.192 -6.160 -44.022 1.00 93.12 271 SER A CA 1
ATOM 2218 C C . SER A 1 271 ? 10.761 -6.223 -44.556 1.00 93.12 271 SER A C 1
ATOM 2220 O O . SER A 1 271 ? 10.503 -5.774 -45.673 1.00 93.12 271 SER A O 1
ATOM 2222 N N . GLU A 1 272 ? 9.814 -6.670 -43.729 1.00 94.31 272 GLU A N 1
ATOM 2223 C CA . GLU A 1 272 ? 8.378 -6.639 -44.024 1.00 94.31 272 GLU A CA 1
ATOM 2224 C C . GLU A 1 272 ? 7.870 -5.212 -44.251 1.00 94.31 272 GLU A C 1
ATOM 2226 O O . GLU A 1 272 ? 7.090 -4.961 -45.172 1.00 94.31 272 GLU A O 1
ATOM 2231 N N . TYR A 1 273 ? 8.316 -4.264 -43.425 1.00 92.44 273 TYR A N 1
ATOM 2232 C CA . TYR A 1 273 ? 7.939 -2.861 -43.554 1.00 92.44 273 TYR A CA 1
ATOM 2233 C C . TYR A 1 273 ? 8.477 -2.258 -44.862 1.00 92.44 273 TYR A C 1
ATOM 2235 O O . TYR A 1 273 ? 7.732 -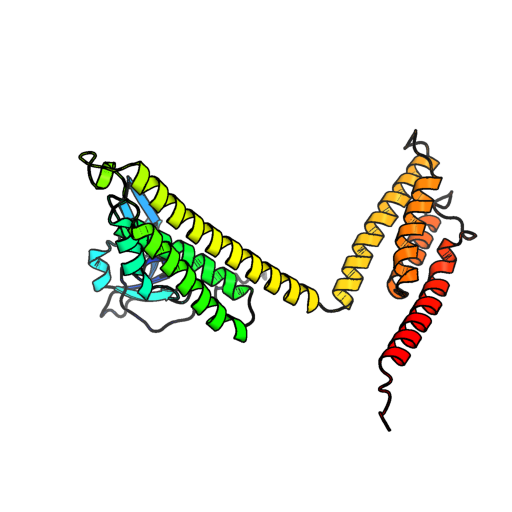1.625 -45.608 1.00 92.44 273 TYR A O 1
ATOM 2243 N N . ASN A 1 274 ? 9.746 -2.515 -45.193 1.00 92.81 274 ASN A N 1
ATOM 2244 C CA . ASN A 1 274 ? 10.381 -2.084 -46.438 1.00 92.81 274 ASN A CA 1
ATOM 2245 C C . ASN A 1 274 ? 9.692 -2.665 -47.679 1.00 92.81 274 ASN A C 1
ATOM 2247 O O . ASN A 1 274 ? 9.557 -1.951 -48.667 1.00 92.81 274 ASN A O 1
ATOM 2251 N N . ALA A 1 275 ? 9.237 -3.921 -47.634 1.00 92.00 275 ALA A N 1
ATOM 2252 C CA . ALA A 1 275 ? 8.560 -4.569 -48.759 1.00 92.00 275 ALA A CA 1
ATOM 2253 C C . ALA A 1 275 ? 7.244 -3.874 -49.155 1.00 92.00 275 ALA A C 1
ATOM 2255 O O . ALA A 1 275 ? 6.814 -3.964 -50.304 1.00 92.00 275 ALA A O 1
ATOM 2256 N N . ARG A 1 276 ? 6.610 -3.153 -48.221 1.00 89.31 276 ARG A N 1
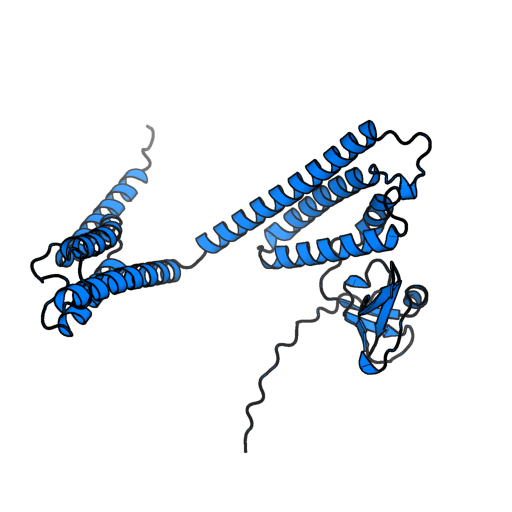ATOM 2257 C CA . ARG A 1 276 ? 5.373 -2.390 -48.465 1.00 89.31 276 ARG A CA 1
ATOM 2258 C C . ARG A 1 276 ? 5.629 -1.007 -49.063 1.00 89.31 276 ARG A C 1
ATOM 2260 O O . ARG A 1 276 ? 4.683 -0.350 -49.493 1.00 89.31 276 ARG A O 1
ATOM 2267 N N . LEU A 1 277 ? 6.879 -0.542 -49.077 1.00 87.25 277 LEU A N 1
ATOM 2268 C CA . LEU A 1 277 ? 7.241 0.821 -49.452 1.00 87.25 277 LEU A CA 1
ATOM 2269 C C . LEU A 1 277 ? 8.034 0.874 -50.759 1.00 87.25 277 LEU A C 1
ATOM 2271 O O . LEU A 1 277 ? 8.892 0.042 -51.028 1.00 87.25 277 LEU A O 1
ATOM 2275 N N . ARG A 1 278 ? 7.806 1.928 -51.555 1.00 84.69 278 ARG A N 1
ATOM 2276 C CA . ARG A 1 278 ? 8.588 2.189 -52.781 1.00 84.69 278 ARG A CA 1
ATOM 2277 C C . ARG A 1 278 ? 10.037 2.580 -52.482 1.00 84.69 278 ARG A C 1
ATOM 2279 O O . ARG A 1 278 ? 10.940 2.230 -53.233 1.00 84.69 278 ARG A O 1
ATOM 2286 N N . LYS A 1 279 ? 10.250 3.326 -51.395 1.00 88.25 279 LYS A N 1
ATOM 2287 C CA . LYS A 1 279 ? 11.569 3.711 -50.889 1.00 88.25 279 LYS A CA 1
ATOM 2288 C C . LYS A 1 279 ? 11.781 3.015 -49.543 1.00 88.25 279 LYS A C 1
ATOM 2290 O O . LYS A 1 279 ? 10.987 3.254 -48.633 1.00 88.25 279 LYS A O 1
ATOM 2295 N N . PRO A 1 280 ? 12.808 2.161 -49.400 1.00 91.00 280 PRO A N 1
ATOM 2296 C CA . PRO A 1 280 ? 13.035 1.446 -48.153 1.00 91.00 280 PRO A CA 1
ATOM 2297 C C . PRO A 1 280 ? 13.452 2.419 -47.047 1.00 91.00 280 PRO A C 1
ATOM 2299 O O . PRO A 1 280 ? 14.226 3.350 -47.281 1.00 91.00 280 PRO A O 1
ATOM 2302 N N . VAL A 1 281 ? 12.984 2.172 -45.825 1.00 90.12 281 VAL A N 1
ATOM 2303 C CA . VAL A 1 281 ? 13.363 2.909 -44.610 1.00 90.12 281 VAL A CA 1
ATOM 2304 C C . VAL A 1 281 ? 14.856 2.731 -44.346 1.00 90.12 281 VAL A C 1
ATOM 2306 O O . VAL A 1 281 ? 15.605 3.704 -44.229 1.00 90.12 281 VAL A O 1
ATOM 2309 N N . ILE A 1 282 ? 15.311 1.478 -44.350 1.00 90.88 282 ILE A N 1
ATOM 2310 C CA . ILE A 1 282 ? 16.722 1.103 -44.236 1.00 90.88 282 ILE A CA 1
ATOM 2311 C C . ILE A 1 282 ? 17.108 0.302 -45.473 1.00 90.88 282 ILE A C 1
ATOM 2313 O O . ILE A 1 282 ? 16.440 -0.666 -45.826 1.00 90.88 282 ILE A O 1
ATOM 2317 N N . THR A 1 283 ? 18.183 0.704 -46.145 1.00 90.56 283 THR A N 1
ATOM 2318 C CA . THR A 1 283 ? 18.662 0.021 -47.350 1.00 90.56 283 THR A CA 1
ATOM 2319 C C . THR A 1 283 ? 19.307 -1.329 -47.004 1.00 90.56 283 THR A C 1
ATOM 2321 O O . THR A 1 283 ? 20.011 -1.404 -45.998 1.00 90.56 283 THR A O 1
ATOM 2324 N N . PRO A 1 284 ? 19.172 -2.376 -47.845 1.00 88.12 284 PRO A N 1
ATOM 2325 C CA . PRO A 1 284 ? 19.745 -3.706 -47.577 1.00 88.12 284 PRO A CA 1
ATOM 2326 C C . PRO A 1 284 ? 21.264 -3.725 -47.347 1.00 88.12 284 PRO A C 1
ATOM 2328 O O . PRO A 1 284 ? 21.787 -4.603 -46.677 1.00 88.12 284 PRO A O 1
ATOM 2331 N N . ARG A 1 285 ? 21.987 -2.732 -47.885 1.00 88.25 285 ARG A N 1
ATOM 2332 C CA . ARG A 1 285 ? 23.442 -2.572 -47.709 1.00 88.25 285 ARG A CA 1
ATOM 2333 C C . ARG A 1 285 ? 23.838 -1.967 -46.355 1.00 88.25 285 ARG A C 1
ATOM 2335 O O . ARG A 1 285 ? 25.023 -1.787 -46.093 1.00 88.25 285 ARG A O 1
ATOM 2342 N N . ASN A 1 286 ? 22.876 -1.567 -45.527 1.00 92.56 286 ASN A N 1
ATOM 2343 C CA . ASN A 1 286 ? 23.152 -0.975 -44.226 1.00 92.56 286 ASN A CA 1
ATOM 2344 C C . ASN A 1 286 ? 23.622 -2.048 -43.230 1.00 92.56 286 ASN A C 1
ATOM 2346 O O . ASN A 1 286 ? 23.070 -3.146 -43.192 1.00 92.56 286 ASN A O 1
ATOM 2350 N N . LYS A 1 287 ? 24.566 -1.684 -42.352 1.00 92.56 287 LYS A N 1
ATOM 2351 C CA . LYS A 1 287 ? 25.056 -2.542 -41.259 1.00 92.56 287 LYS A CA 1
ATOM 2352 C C . LYS A 1 287 ? 23.954 -3.087 -40.339 1.00 92.56 287 LYS A C 1
ATOM 2354 O O . LYS A 1 287 ? 24.172 -4.083 -39.665 1.00 92.56 287 LYS A O 1
ATOM 2359 N N . PHE A 1 288 ? 22.773 -2.467 -40.328 1.00 92.75 288 PHE A N 1
ATOM 2360 C CA . PHE A 1 288 ? 21.584 -2.960 -39.634 1.00 92.75 288 PHE A CA 1
ATOM 2361 C C . PHE A 1 288 ? 21.285 -4.440 -39.927 1.00 92.75 288 PHE A C 1
ATOM 2363 O O . PHE A 1 288 ? 21.019 -5.205 -39.007 1.00 92.75 288 PHE A O 1
ATOM 2370 N N . PHE A 1 289 ? 21.395 -4.864 -41.189 1.00 93.25 289 PHE A N 1
ATOM 2371 C CA . PHE A 1 289 ? 21.104 -6.243 -41.596 1.00 93.25 289 PHE A CA 1
ATOM 2372 C C . PHE A 1 289 ? 22.193 -7.247 -41.183 1.00 93.25 289 PHE A C 1
ATOM 2374 O O . PHE A 1 289 ? 21.967 -8.448 -41.248 1.00 93.25 289 PHE A O 1
ATOM 2381 N N . GLN A 1 290 ? 23.345 -6.766 -40.707 1.00 93.69 290 GLN A N 1
ATOM 2382 C CA . GLN A 1 290 ? 24.441 -7.583 -40.168 1.00 93.69 290 GLN A CA 1
ATOM 2383 C C . GLN A 1 290 ? 24.381 -7.701 -38.634 1.00 93.69 290 GLN A C 1
ATOM 2385 O O . GLN A 1 290 ? 25.187 -8.406 -38.028 1.00 93.69 290 GLN A O 1
ATOM 2390 N N . LEU A 1 291 ? 23.435 -7.014 -37.979 1.00 93.06 291 LEU A N 1
ATOM 2391 C CA . LEU A 1 291 ? 23.281 -7.063 -36.524 1.00 93.06 291 LEU A CA 1
ATOM 2392 C C . LEU A 1 291 ? 22.956 -8.460 -35.967 1.00 93.06 291 LEU A C 1
ATOM 2394 O O . LEU A 1 291 ? 23.458 -8.749 -34.882 1.00 93.06 291 LEU A O 1
ATOM 2398 N N . PRO A 1 292 ? 22.192 -9.343 -36.649 1.00 94.06 292 PRO A N 1
ATOM 2399 C CA . PRO A 1 292 ? 21.992 -10.712 -36.169 1.00 94.06 292 PRO A CA 1
ATOM 2400 C C . PRO A 1 292 ? 23.306 -11.493 -36.024 1.00 94.06 292 PRO A C 1
ATOM 2402 O O . PRO A 1 292 ? 23.534 -12.115 -34.990 1.00 94.06 292 PRO A O 1
ATOM 2405 N N . GLU A 1 293 ? 24.208 -11.394 -37.006 1.00 92.50 293 GLU A N 1
ATOM 2406 C CA . GLU A 1 293 ? 25.526 -12.045 -36.955 1.00 92.50 293 GLU A CA 1
ATOM 2407 C C . GLU A 1 293 ? 26.407 -11.460 -35.844 1.00 92.50 293 GLU A C 1
ATOM 2409 O O . GLU A 1 293 ? 27.148 -12.177 -35.172 1.00 92.50 293 GLU A O 1
ATOM 2414 N N . LEU A 1 294 ? 26.332 -10.141 -35.631 1.00 92.31 294 LEU A N 1
ATOM 2415 C CA . LEU A 1 294 ? 27.029 -9.486 -34.526 1.00 92.31 294 LEU A CA 1
ATOM 2416 C C . LEU A 1 294 ? 26.505 -9.986 -33.173 1.00 92.31 294 LEU A C 1
ATOM 2418 O O . LEU A 1 294 ? 27.305 -10.249 -32.276 1.00 92.31 294 LEU A O 1
ATOM 2422 N N . ALA A 1 295 ? 25.188 -10.152 -33.040 1.00 91.56 295 ALA A N 1
ATOM 2423 C CA . ALA A 1 295 ? 24.557 -10.644 -31.822 1.00 91.56 295 ALA A CA 1
ATOM 2424 C C . ALA A 1 295 ? 25.000 -12.072 -31.476 1.00 91.56 295 ALA A C 1
ATOM 2426 O O . ALA A 1 295 ? 25.292 -12.360 -30.317 1.00 91.56 295 ALA A O 1
ATOM 2427 N N . GLU A 1 296 ? 25.121 -12.954 -32.470 1.00 91.56 296 GLU A N 1
ATOM 2428 C CA . GLU A 1 296 ? 25.616 -14.322 -32.274 1.00 91.56 296 GLU A CA 1
ATOM 2429 C C . GLU A 1 296 ? 27.052 -14.334 -31.740 1.00 91.56 296 GLU A C 1
ATOM 2431 O O . GLU A 1 296 ? 27.323 -14.950 -30.706 1.00 91.56 296 GLU A O 1
ATOM 2436 N N . ARG A 1 297 ? 27.949 -13.557 -32.362 1.00 92.06 297 ARG A N 1
ATOM 2437 C CA . ARG A 1 297 ? 29.344 -13.427 -31.904 1.00 92.06 297 ARG A CA 1
ATOM 2438 C C . ARG A 1 297 ? 29.434 -12.869 -30.483 1.00 92.06 297 ARG A C 1
ATOM 2440 O O . ARG A 1 297 ? 30.270 -13.309 -29.694 1.00 92.06 297 ARG A O 1
ATOM 2447 N N . MET A 1 298 ? 28.584 -11.900 -30.137 1.00 90.56 298 MET A N 1
ATOM 2448 C CA . MET A 1 298 ? 28.544 -11.340 -28.783 1.00 90.56 298 MET A CA 1
ATOM 2449 C C . MET A 1 298 ? 28.017 -12.352 -27.764 1.00 90.56 298 MET A C 1
ATOM 2451 O O . MET A 1 298 ? 28.606 -12.485 -26.693 1.00 90.56 298 MET A O 1
ATOM 2455 N N . ARG A 1 299 ? 26.983 -13.131 -28.103 1.00 91.06 299 ARG A N 1
ATOM 2456 C CA . ARG A 1 299 ? 26.456 -14.205 -27.245 1.00 91.06 299 ARG A CA 1
ATOM 2457 C C . ARG A 1 299 ? 27.517 -15.265 -26.950 1.00 91.06 299 ARG A C 1
ATOM 2459 O O . ARG A 1 299 ? 27.661 -15.686 -25.805 1.00 91.06 299 ARG A O 1
ATOM 2466 N N . GLU A 1 300 ? 28.284 -15.674 -27.957 1.00 90.50 300 GLU A N 1
ATOM 2467 C CA . GLU A 1 300 ? 29.407 -16.605 -27.788 1.00 90.50 300 GLU A CA 1
ATOM 2468 C C . GLU A 1 300 ? 30.504 -16.023 -26.893 1.00 90.50 300 GLU A C 1
ATOM 2470 O O . GLU A 1 300 ? 30.977 -16.691 -25.971 1.00 90.50 300 GLU A O 1
ATOM 2475 N N . ARG A 1 301 ? 30.866 -14.751 -27.101 1.00 89.81 301 ARG A N 1
ATOM 2476 C CA . ARG A 1 301 ? 31.858 -14.058 -26.273 1.00 89.81 301 ARG A CA 1
ATOM 2477 C C . ARG A 1 301 ? 31.417 -13.957 -24.811 1.00 89.81 301 ARG A C 1
ATOM 2479 O O . ARG A 1 301 ? 32.229 -14.210 -23.924 1.00 89.81 301 ARG A O 1
ATOM 2486 N N . LEU A 1 302 ? 30.152 -13.624 -24.554 1.00 87.06 302 LEU A N 1
ATOM 2487 C CA . LEU A 1 302 ? 29.592 -13.531 -23.201 1.00 87.06 302 LEU A CA 1
ATOM 2488 C C . LEU A 1 302 ? 29.585 -14.895 -22.496 1.00 87.06 302 LEU A C 1
ATOM 2490 O O . LEU A 1 302 ? 30.006 -14.983 -21.343 1.00 87.06 302 LEU A O 1
ATOM 2494 N N . LYS A 1 303 ? 29.216 -15.974 -23.203 1.00 86.44 303 LYS A N 1
ATOM 2495 C CA . LYS A 1 303 ? 29.316 -17.351 -22.683 1.00 86.44 303 LYS A CA 1
ATOM 2496 C C . LYS A 1 303 ? 30.760 -17.736 -22.345 1.00 86.44 303 LYS A C 1
ATOM 2498 O O . LYS A 1 303 ? 31.016 -18.322 -21.295 1.00 86.44 303 LYS A O 1
ATOM 2503 N N . ALA A 1 304 ? 31.715 -17.381 -23.206 1.00 86.19 304 ALA A N 1
ATOM 2504 C CA . ALA A 1 304 ? 33.130 -17.661 -22.978 1.00 86.19 304 ALA A CA 1
ATOM 2505 C C . ALA A 1 304 ? 33.682 -16.920 -21.746 1.00 86.19 304 ALA A C 1
ATOM 2507 O O . ALA A 1 304 ? 34.443 -17.505 -20.977 1.00 86.19 304 ALA A O 1
ATOM 2508 N N . VAL A 1 305 ? 33.282 -15.664 -21.521 1.00 82.19 305 VAL A N 1
ATOM 2509 C CA . VAL A 1 305 ? 33.672 -14.893 -20.326 1.00 82.19 305 VAL A CA 1
ATOM 2510 C C . VAL A 1 305 ? 33.087 -15.513 -19.054 1.00 82.19 305 VAL A C 1
ATOM 2512 O O . VAL A 1 305 ? 33.850 -15.804 -18.136 1.00 82.19 305 VAL A O 1
ATOM 2515 N N . GLN A 1 306 ? 31.789 -15.839 -19.037 1.00 76.69 306 GLN A N 1
ATOM 2516 C CA . GLN A 1 306 ? 31.152 -16.508 -17.890 1.00 76.69 306 GLN A CA 1
ATOM 2517 C C . GLN A 1 306 ? 31.824 -17.846 -17.538 1.00 76.69 306 GLN A C 1
ATOM 2519 O O . GLN A 1 306 ? 32.029 -18.160 -16.369 1.00 76.69 306 GLN A O 1
ATOM 2524 N N . SER A 1 307 ? 32.227 -18.631 -18.543 1.00 73.75 307 SER A N 1
ATOM 2525 C CA . SER A 1 307 ? 32.922 -19.908 -18.314 1.00 73.75 307 SER A CA 1
ATOM 2526 C C . SER A 1 307 ? 34.329 -19.762 -17.713 1.00 73.75 307 SER A C 1
ATOM 2528 O O . SER A 1 307 ? 34.833 -20.697 -17.096 1.00 73.75 307 SER A O 1
ATOM 2530 N N . ARG A 1 308 ? 34.979 -18.603 -17.896 1.00 73.00 308 ARG A N 1
ATOM 2531 C CA . ARG A 1 308 ? 36.309 -18.314 -17.339 1.00 73.00 308 ARG A CA 1
ATOM 2532 C C . ARG A 1 308 ? 36.235 -17.815 -15.899 1.00 73.00 308 ARG A C 1
ATOM 2534 O O . ARG A 1 308 ? 37.117 -18.153 -15.122 1.00 73.00 308 ARG A O 1
ATOM 2541 N N . GLU A 1 309 ? 35.199 -17.054 -15.554 1.00 63.53 309 GLU A N 1
ATOM 2542 C CA . GLU A 1 309 ? 34.970 -16.556 -14.189 1.00 63.53 309 GLU A CA 1
ATOM 2543 C C . GLU A 1 309 ? 34.550 -17.672 -13.216 1.00 63.53 309 GLU A C 1
ATOM 2545 O O . GLU A 1 309 ? 34.946 -17.646 -12.057 1.00 63.53 309 GLU A O 1
ATOM 2550 N N . ASN A 1 310 ? 33.842 -18.703 -13.692 1.00 59.69 310 ASN A N 1
ATOM 2551 C CA . ASN A 1 310 ? 33.420 -19.859 -12.883 1.00 59.69 310 ASN A CA 1
ATOM 2552 C C . ASN A 1 310 ? 34.493 -20.954 -12.719 1.00 59.69 310 ASN A C 1
ATOM 2554 O O . ASN A 1 310 ? 34.188 -22.059 -12.268 1.00 59.69 310 ASN A O 1
ATOM 2558 N N . LYS A 1 311 ? 35.741 -20.700 -13.125 1.00 59.06 311 LYS A N 1
ATOM 2559 C CA . LYS A 1 311 ? 36.827 -21.671 -12.980 1.00 59.06 311 LYS A CA 1
ATOM 2560 C C . LYS A 1 311 ? 37.461 -21.491 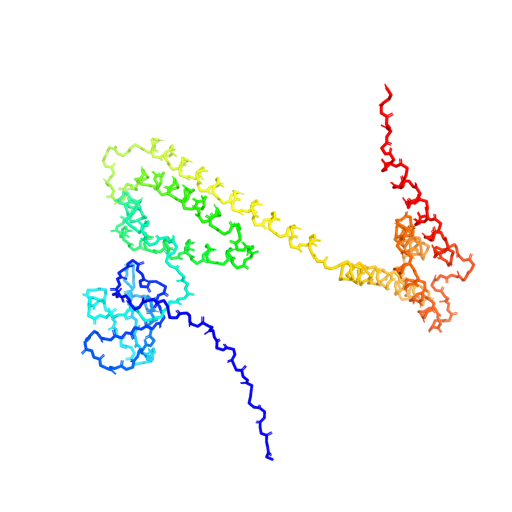-11.598 1.00 59.06 311 LYS A C 1
ATOM 2562 O O . LYS A 1 311 ? 38.314 -20.627 -11.421 1.00 59.06 311 LYS A O 1
ATOM 2567 N N . GLU A 1 312 ? 37.017 -22.284 -10.622 1.00 60.31 312 GLU A N 1
ATOM 2568 C CA . GLU A 1 312 ? 37.647 -22.350 -9.298 1.00 60.31 312 GLU A CA 1
ATOM 2569 C C . GLU A 1 312 ? 39.129 -22.712 -9.461 1.00 60.31 312 GLU A C 1
ATOM 2571 O O . GLU A 1 312 ? 39.475 -23.739 -10.050 1.00 60.31 312 GLU A O 1
ATOM 2576 N N . VAL A 1 313 ? 40.010 -21.828 -8.991 1.00 62.88 313 VAL A N 1
ATOM 2577 C CA . VAL A 1 313 ? 41.449 -22.087 -8.936 1.00 62.88 313 VAL A CA 1
ATOM 2578 C C . VAL A 1 313 ? 41.694 -22.910 -7.671 1.00 62.88 313 VAL A C 1
ATOM 2580 O O . VAL A 1 313 ? 41.457 -22.388 -6.580 1.00 62.88 313 VAL A O 1
ATOM 2583 N N . PRO A 1 314 ? 42.126 -24.179 -7.770 1.00 57.47 314 PRO A N 1
ATOM 2584 C CA . PRO A 1 314 ? 42.524 -24.924 -6.587 1.00 57.47 314 PRO A CA 1
ATOM 2585 C C . PRO A 1 314 ? 43.768 -24.253 -5.993 1.00 57.47 314 PRO A C 1
ATOM 2587 O O . PRO A 1 314 ? 44.732 -23.981 -6.708 1.00 57.47 314 PRO A O 1
ATOM 2590 N N . PHE A 1 315 ? 43.722 -23.950 -4.698 1.00 60.47 315 PHE A N 1
ATOM 2591 C CA . PHE A 1 315 ? 44.909 -23.556 -3.945 1.00 60.47 315 PHE A CA 1
ATOM 2592 C C . PHE A 1 315 ? 45.717 -24.826 -3.643 1.00 60.47 315 PHE A C 1
ATOM 2594 O O . PHE A 1 315 ? 45.179 -25.742 -3.020 1.00 60.47 315 PHE A O 1
ATOM 2601 N N . GLU A 1 316 ? 46.962 -24.885 -4.127 1.00 54.97 316 GLU A N 1
ATOM 2602 C CA . GLU A 1 316 ? 47.967 -25.884 -3.714 1.00 54.97 316 GLU A CA 1
ATOM 2603 C C . GLU A 1 316 ? 48.575 -25.546 -2.350 1.00 54.97 316 GLU A C 1
ATOM 2605 O O . GLU A 1 316 ? 48.823 -24.341 -2.090 1.00 54.97 316 GLU A O 1
#

pLDDT: mean 88.03, std 14.14, range [30.06, 98.31]

Secondary structure (DSSP, 8-state):
---------------PPPEE--TTTGGGEEEEEETT--PPPEEEEEEEEE-STT-EEEEES-GGGT-EE-GGGGGGEEEEEESS--SSGGGHHHHHHTTTTT-S-HHHHHHHHHHHHHHHHHHHHHTS-HHHHHHHHHHHHHHHHHHHHHHTT---HHHH-STT--HHHHHHHHHHHHHHHHHHHHHHHHHHHHHHHHHHHTS-HHHHHHHHHHHHHHHHHHHHHHHHHHHTTSS-S--HHHHHHHHHHHHHHHHHTT-HHHHHHHHHHHHHHHHT-SS-SS-TTSGGGGHHHHHHHHHHHHHHHHHHHT------

Radius of gyration: 31.76 Å; chains: 1; bounding box: 84×52×84 Å

Foldseek 3Di:
DDDDDDDDDDDPFPQDDKDQQALLALLFFQWKDFPPDPDDTWGKAWQVDDDDDPDGWIATHDVVVVHTDDNVCSRRMIRGTGNDDSLCSVCLVLQLLLCLAPDPRSNSRSSVVSSVLVVVLRVLVVLDDPVCNVVVSVVLNVLVSQLSVLSSPAHDCVRVPDPPDDPVVNVVSVVSNVVSVVVSVVVSVVVSVVSVVVVVVPPDVVVVLVVLLVVLLVLLVVLLVQLVCVVVVNDPPDDLVVSVVVNQVSLLVCLLQLVLVSLVVSLVSQVVVQVVDPHRSDDPPDCSNVSSVSSNVNNVVVVVVVVVVPDDDDDD

Sequence (316 aa):
MATVMTETTTAKVREEQVTGLTAENAHRVTMIREKGTDHPPVPFHFRKEHHGTGNYVHLYGNPEDRNELHSRDFKDWEAVAFKHPGYLEDMWKQACDAYAWSSFDPEIRGETDIMIYGEELHNDLQLMQEEERDTYIAAYRKKLSAQLSALSRCANPMVTGRGGFDYHRQENTNRSYQNRYEEFRNWRQKVLEAVRRKKEAARPEEEKLEKAWQTLKRDIKSSADTIHGIDTGQCQGYNRALFVSSILNKVSTFANHGEVEIVRRAVDFISEYNARLRKPVITPRNKFFQLPELAERMRERLKAVQSRENKEVPFE

=== Feature glossary ===
The record interleaves many kinds of information about one protein. Here is each kind framed as the question it answers.

Q: What are the backbone torsion angles?
A: φ (phi) and ψ (psi) are the two rotatable backbone dihedrals per residue: φ is the C(i-1)–N–Cα–C torsion, ψ is the N–Cα–C–N(i+1) torsion, both in degrees on (−180°, 180°]. α-helical residues cluster near (−60°, −45°); β-strand residues near (−120°, +130°). A Ramachandran plot is simply a scatter of (φ, ψ) for every residue.

Q: What is the amino-acid chain?
A: This is the polypeptide sequence — one letter per residue, N-terminus first. Length ranges from a few dozen residues for small domains to over a thousand for large multi-domain proteins.

Q: How mobile is each atom in the crystal?
A: For experimental (PDB) structures, the B-factor (temperature factor) quantifies the positional spread of each atom in the crystal — a combination of thermal vibration and static disorder — in units of Å². High B-factors mark flexible loops or poorly resolved regions; low B-factors mark the rigid, well-ordered core.

Q: Are the domains correctly placed relative to each other?
A: Predicted Aligned Error (PAE) is an AlphaFold confidence matrix: entry (i, j) is the expected error in the position of residue j, in ångströms, when the prediction is superimposed on the true structure at residue i. Low PAE within a block of residues means that block is internally rigid and well-predicted; high PAE between two blocks means their relative placement is uncertain even if each block individually is confident.

Q: How confident is the AlphaFold model at each residue?
A: pLDDT is the predicted lDDT-Cα score: AlphaFold's confidence that the local environment of each residue (all inter-atomic distances within 15 Å) is correctly placed. It is a per-residue number between 0 and 100, with higher meaning more reliable.

Q: What family and function is it annotated with?
A: Functional annotations link the protein to curated databases. InterPro entries identify conserved domains and families by matching the sequence against member-database signatures (Pfam, PROSITE, CDD, …). Gene Ontology (GO) terms describe molecular function, biological process, and cellular component in a controlled vocabulary. CATH places the structure in a hierarchical fold classification (Class/Architecture/Topology/Homologous-superfamily). The organism is the source species.

Q: How big and how compact is the whole molecule?
A: Three whole-structure scalars: the radius of gyration (RMS distance of Cα from centroid, in Å), the count of Cα–Cα contacts (pairs closer than 8 Å and separated by more than four residues in sequence — i.e. tertiary, not local, contacts), and the bounding-box dimensions. Together they distinguish compact globular folds from extended fibres or disordered chains.

Q: What known structures does this most resemble?
A: The Foldseek neighbor list gives the closest experimentally determined structures in the PDB, ranked by structural alignment. TM-score near 1 means near-identical fold; near 0.3 means only rough topology match. This is how one finds what a novel AlphaFold prediction most resembles in the solved-structure univ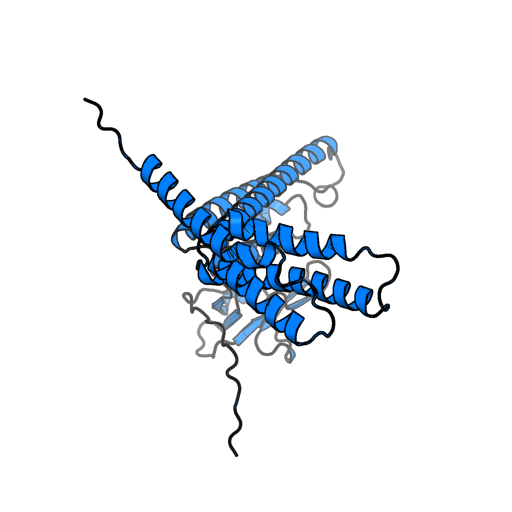erse.

Q: Which residues are buried vs exposed?
A: SASA measures how much of the protein is reachable by solvent. It is computed by rolling a water-sized probe over the atomic surface and summing the exposed area (Å²). Per-residue SASA distinguishes core (buried, low SASA) from surface (exposed, high SASA) residues; total SASA is a whole-molecule size measure.

Q: Which residues are in helices, strands, or loops?
A: Eight-state secondary structure (DSSP): H is the canonical α-helix, G the tighter 3₁₀-helix, I the wider π-helix; E/B are β-structure, T and S are turns and bends, and '-' is everything else. DSSP derives these from the pattern of main-chain N–H···O=C hydrogen bonds, not from the sequence.

Q: Where is each backbone atom in 3D?
A: Structure coordinates are given as an mmCIF _atom_site loop: one row per atom with element, residue name, chain id, sequence number, and x/y/z position in Å. Only the four main-chain atoms per residue are included here; side chains are omitted to keep the record compact.

Q: What if only a Cα trace is available?
A: Three-state secondary structure (P-SEA) collapses the eight DSSP classes into helix (a), strand (b), and coil (c). P-SEA assigns these from Cα geometry alone — distances and angles — without requiring backbone oxygens, so it works on any Cα trace.

Q: What do the rendered images show?
A: The six renders are orthographic views along the three Cartesian axes in both directions. Representation (cartoon, sticks, or surface) and color scheme (sequence-rainbow or by-chain) vary across proteins so the training set covers all the common visualization conventions.

Q: What does the local fold look like, residue by residue?
A: Foldseek's 3Di representation compresses backbone geometry into a per-residue letter drawn from a learned twenty-state alphabet. It captures the tertiary interaction pattern around each residue — which residues are packed against it in space, regardless of where they are in sequence.

Q: What do the diagnostic plots show?
A: The contact map is a binary N×N matrix image: pixel (i, j) is dark where Cα_i and Cα_j are within 8 Å and |i−j|>4. Because the |i−j|>4 filter removes local helical contacts, off-diagonal stripes parallel to the main diagonal indicate parallel β-sheets; stripes perpendicular to it indicate antiparallel β-sheets. The Ramachandran plot scatters every residue's (φ, ψ) pair against the sterically allowed regions. The PAE heatmap renders the predicted-aligned-error matrix.